Protein AF-A0A9D4Q774-F1 (afdb_monomer)

Structure (mmCIF, N/CA/C/O backbone):
data_AF-A0A9D4Q774-F1
#
_entry.id   AF-A0A9D4Q774-F1
#
loop_
_atom_site.group_PDB
_atom_site.id
_atom_site.type_symbol
_atom_site.label_atom_id
_atom_site.label_alt_id
_atom_site.label_comp_id
_atom_site.label_asym_id
_atom_site.label_entity_id
_atom_site.label_seq_id
_atom_site.pdbx_PDB_ins_code
_atom_site.Cartn_x
_atom_site.Cartn_y
_atom_site.Cartn_z
_atom_site.occupancy
_atom_site.B_iso_or_equiv
_atom_site.auth_seq_id
_atom_site.auth_comp_id
_atom_site.auth_asym_id
_atom_site.auth_atom_id
_atom_site.pdbx_PDB_model_num
ATOM 1 N N . MET A 1 1 ? 39.686 21.747 57.224 1.00 44.72 1 MET A N 1
ATOM 2 C CA . MET A 1 1 ? 40.327 20.418 57.177 1.00 44.72 1 MET A CA 1
ATOM 3 C C . MET A 1 1 ? 40.356 19.887 58.595 1.00 44.72 1 MET A C 1
ATOM 5 O O . MET A 1 1 ? 41.154 20.363 59.389 1.00 44.72 1 MET A O 1
ATOM 9 N N . THR A 1 2 ? 39.438 18.983 58.924 1.00 39.28 2 THR A N 1
ATOM 10 C CA . THR A 1 2 ? 39.356 18.333 60.237 1.00 39.28 2 THR A CA 1
ATOM 11 C C . THR A 1 2 ? 38.723 16.954 60.055 1.00 39.28 2 THR A C 1
ATOM 13 O O . THR A 1 2 ? 37.754 16.795 59.319 1.00 39.28 2 THR A O 1
ATOM 16 N N . SER A 1 3 ? 39.387 15.983 60.673 1.00 39.88 3 SER A N 1
ATOM 17 C CA . SER A 1 3 ? 39.224 14.526 60.651 1.00 39.88 3 SER A CA 1
ATOM 18 C C . SER A 1 3 ? 37.871 14.021 61.171 1.00 39.88 3 SER A C 1
ATOM 20 O O . SER A 1 3 ? 37.307 14.661 62.057 1.00 39.88 3 SER A O 1
ATOM 22 N N . THR A 1 4 ? 37.402 12.855 60.692 1.00 40.62 4 THR A N 1
ATOM 23 C CA . THR A 1 4 ? 37.104 11.647 61.514 1.00 40.62 4 THR A CA 1
ATOM 24 C C . THR A 1 4 ? 36.569 10.495 60.635 1.00 40.62 4 THR A C 1
ATOM 26 O O . THR A 1 4 ? 35.568 10.646 59.943 1.00 40.62 4 THR A O 1
ATOM 29 N N . VAL A 1 5 ? 37.241 9.339 60.707 1.00 48.75 5 VAL A N 1
ATOM 30 C CA . VAL A 1 5 ? 36.801 7.975 60.318 1.00 48.75 5 VAL A CA 1
ATOM 31 C C . VAL A 1 5 ? 36.626 7.193 61.636 1.00 48.75 5 VAL A C 1
ATOM 33 O O . VAL A 1 5 ? 37.368 7.502 62.573 1.00 48.75 5 VAL A O 1
ATOM 36 N N . PRO A 1 6 ? 35.646 6.273 61.788 1.00 49.09 6 PRO A N 1
ATOM 37 C CA . PRO A 1 6 ? 35.912 4.817 61.681 1.00 49.09 6 PRO A CA 1
ATOM 38 C C . PRO A 1 6 ? 34.802 4.053 60.912 1.00 49.09 6 PRO A C 1
ATOM 40 O O . PRO A 1 6 ? 33.647 4.459 60.915 1.00 49.09 6 PRO A O 1
ATOM 43 N N . ALA A 1 7 ? 35.143 3.091 60.048 1.00 39.00 7 ALA A N 1
ATOM 44 C CA . ALA A 1 7 ? 35.340 1.651 60.303 1.00 39.00 7 ALA A CA 1
ATOM 45 C C . ALA A 1 7 ? 34.033 0.853 60.496 1.00 39.00 7 ALA A C 1
ATOM 47 O O . ALA A 1 7 ? 33.321 1.056 61.474 1.00 39.00 7 ALA A O 1
ATOM 48 N N . ASN A 1 8 ? 33.772 -0.113 59.606 1.00 37.97 8 ASN A N 1
ATOM 49 C CA . ASN A 1 8 ? 33.180 -1.378 60.029 1.00 37.97 8 ASN A CA 1
ATOM 50 C C . ASN A 1 8 ? 33.649 -2.541 59.144 1.00 37.97 8 ASN A C 1
ATOM 52 O O . ASN A 1 8 ? 33.770 -2.413 57.926 1.00 37.97 8 ASN A O 1
ATOM 56 N N . ASP A 1 9 ? 33.937 -3.633 59.837 1.00 33.91 9 ASP A N 1
ATOM 57 C CA . ASP A 1 9 ? 34.651 -4.835 59.438 1.00 33.91 9 ASP A CA 1
ATOM 58 C C . ASP A 1 9 ? 33.709 -5.925 58.891 1.00 33.91 9 ASP A C 1
ATOM 60 O O . ASP A 1 9 ? 32.586 -6.094 59.360 1.00 33.91 9 ASP A O 1
ATOM 64 N N . SER A 1 10 ? 34.226 -6.666 57.910 1.00 38.94 10 SER A N 1
ATOM 65 C CA . SER A 1 10 ? 34.299 -8.134 57.825 1.00 38.94 10 SER A CA 1
ATOM 66 C C . SER A 1 10 ? 33.146 -9.021 58.336 1.00 38.94 10 SER A C 1
ATOM 68 O O . SER A 1 10 ? 32.932 -9.146 59.537 1.00 38.94 10 SER A O 1
ATOM 70 N N . ALA A 1 11 ? 32.566 -9.825 57.430 1.00 37.44 11 ALA A N 1
ATOM 71 C CA . ALA A 1 11 ? 32.187 -11.219 57.713 1.00 37.44 11 ALA A CA 1
ATOM 72 C C . ALA A 1 11 ? 32.057 -12.046 56.415 1.00 37.44 11 ALA A C 1
ATOM 74 O O . ALA A 1 11 ? 31.128 -11.881 55.627 1.00 37.44 11 ALA A O 1
ATOM 75 N N . SER A 1 12 ? 33.023 -12.940 56.220 1.00 38.88 12 SER A N 1
ATOM 76 C CA . SER A 1 12 ? 33.050 -14.079 55.299 1.00 38.88 12 SER A CA 1
ATOM 77 C C . SER A 1 12 ? 32.260 -15.266 55.857 1.00 38.88 12 SER A C 1
ATOM 79 O O . SER A 1 12 ? 32.311 -15.481 57.066 1.00 38.88 12 SER A O 1
ATOM 81 N N . MET A 1 13 ? 31.662 -16.104 55.002 1.00 37.69 13 MET A N 1
ATOM 82 C CA . MET A 1 13 ? 31.524 -17.542 55.278 1.00 37.69 13 MET A CA 1
ATOM 83 C C . MET A 1 13 ? 31.203 -18.339 54.004 1.00 37.69 13 MET A C 1
ATOM 85 O O . MET A 1 13 ? 30.197 -18.107 53.337 1.00 37.69 13 MET A O 1
ATOM 89 N N . ASP A 1 14 ? 32.122 -19.255 53.706 1.00 36.84 14 ASP A N 1
ATOM 90 C CA . ASP A 1 14 ? 32.071 -20.354 52.747 1.00 36.84 14 ASP A CA 1
ATOM 91 C C . ASP A 1 14 ? 30.900 -21.319 52.968 1.00 36.84 14 ASP A C 1
ATOM 93 O O . ASP A 1 14 ? 30.511 -21.579 54.106 1.00 36.84 14 ASP A O 1
ATOM 97 N N . ALA A 1 15 ? 30.461 -21.964 51.884 1.00 36.88 15 ALA A N 1
ATOM 98 C CA . ALA A 1 15 ? 30.204 -23.406 51.866 1.00 36.88 15 ALA A CA 1
ATOM 99 C C . ALA A 1 15 ? 30.104 -23.892 50.412 1.00 36.88 15 ALA A C 1
ATOM 101 O O . ALA A 1 15 ? 29.100 -23.690 49.729 1.00 36.88 15 ALA A O 1
ATOM 102 N N . SER A 1 16 ? 31.177 -24.532 49.952 1.00 39.41 16 SER A N 1
ATOM 103 C CA . SER A 1 16 ? 31.139 -25.492 48.850 1.00 39.41 16 SER A CA 1
ATOM 104 C C . SER A 1 16 ? 30.641 -26.815 49.426 1.00 39.41 16 SER A C 1
ATOM 106 O O . SER A 1 16 ? 31.174 -27.238 50.449 1.00 39.41 16 SER A O 1
ATOM 108 N N . ASP A 1 17 ? 29.673 -27.474 48.792 1.00 35.69 17 ASP A N 1
ATOM 109 C CA . ASP A 1 17 ? 29.434 -28.893 49.051 1.00 35.69 17 ASP A CA 1
ATOM 110 C C . ASP A 1 17 ? 29.116 -29.619 47.743 1.00 35.69 17 ASP A C 1
ATOM 112 O O . ASP A 1 17 ? 28.188 -29.288 47.000 1.00 35.69 17 ASP A O 1
ATOM 116 N N . SER A 1 18 ? 29.989 -30.566 47.448 1.00 37.91 18 SER A N 1
ATOM 117 C CA . SER A 1 18 ? 30.031 -31.434 46.287 1.00 37.91 18 SER A CA 1
ATOM 118 C C . SER A 1 18 ? 29.766 -32.829 46.814 1.00 37.91 18 SER A C 1
ATOM 120 O O . SER A 1 18 ? 30.581 -33.315 47.594 1.00 37.91 18 SER A O 1
ATOM 122 N N . ASN A 1 19 ? 28.678 -33.474 46.390 1.00 38.53 19 ASN A N 1
ATOM 123 C CA . ASN A 1 19 ? 28.453 -34.869 46.744 1.00 38.53 19 ASN A CA 1
ATOM 124 C C . ASN A 1 19 ? 28.350 -35.766 45.511 1.00 38.53 19 ASN A C 1
ATOM 126 O O . ASN A 1 19 ? 27.559 -35.543 44.592 1.00 38.53 19 ASN A O 1
ATOM 130 N N . GLU A 1 20 ? 29.234 -36.753 45.551 1.00 33.75 20 GLU A N 1
ATOM 131 C CA . GLU A 1 20 ? 29.496 -37.858 44.647 1.00 33.75 20 GLU A CA 1
ATOM 132 C C . GLU A 1 20 ? 28.259 -38.704 44.309 1.00 33.75 20 GLU A C 1
ATOM 134 O O . GLU A 1 20 ? 27.452 -39.053 45.169 1.00 33.75 20 GLU A O 1
ATOM 139 N N . TYR A 1 21 ? 28.179 -39.118 43.042 1.00 36.75 21 TYR A N 1
ATOM 140 C CA . TYR A 1 21 ? 27.447 -40.313 42.625 1.00 36.75 21 TYR A CA 1
ATOM 141 C C . TYR A 1 21 ? 28.365 -41.533 42.780 1.00 36.75 21 TYR A C 1
ATOM 143 O O . TYR A 1 21 ? 29.451 -41.525 42.195 1.00 36.75 21 TYR A O 1
ATOM 151 N N . PRO A 1 22 ? 27.951 -42.609 43.466 1.00 42.28 22 PRO A N 1
ATOM 152 C CA . PRO A 1 22 ? 28.597 -43.901 43.307 1.00 42.28 22 PRO A CA 1
ATOM 153 C C . PRO A 1 22 ? 28.001 -44.671 42.115 1.00 42.28 22 PRO A C 1
ATOM 155 O O . PRO A 1 22 ? 26.810 -44.578 41.819 1.00 42.28 22 PRO A O 1
ATOM 158 N N . ALA A 1 23 ? 28.872 -45.419 41.439 1.00 36.56 23 ALA A N 1
ATOM 159 C CA . ALA A 1 23 ? 28.596 -46.273 40.285 1.00 36.56 23 ALA A CA 1
ATOM 160 C C . ALA A 1 23 ? 27.985 -47.650 40.656 1.00 36.56 23 ALA A C 1
ATOM 162 O O . ALA A 1 23 ? 28.121 -48.102 41.794 1.00 36.56 23 ALA A O 1
ATOM 163 N N . ASP A 1 24 ? 27.351 -48.281 39.653 1.00 43.84 24 ASP A N 1
ATOM 164 C CA . ASP A 1 24 ? 26.611 -49.570 39.600 1.00 43.84 24 ASP A CA 1
ATOM 165 C C . ASP A 1 24 ? 27.369 -50.835 40.093 1.00 43.84 24 ASP A C 1
ATOM 167 O O . ASP A 1 24 ? 28.592 -50.784 40.266 1.00 43.84 24 ASP A O 1
ATOM 171 N N . PRO A 1 25 ? 26.693 -52.003 40.292 1.00 47.00 25 PRO A N 1
ATOM 172 C CA . PRO A 1 25 ? 26.514 -52.966 39.177 1.00 47.00 25 PRO A CA 1
ATOM 173 C C . PRO A 1 25 ? 25.227 -53.846 39.178 1.00 47.00 25 PRO A C 1
ATOM 175 O O . PRO A 1 25 ? 24.561 -54.040 40.193 1.00 47.00 25 PRO A O 1
ATOM 178 N N . ASP A 1 26 ? 24.946 -54.409 37.994 1.00 41.06 26 ASP A N 1
ATOM 179 C CA . ASP A 1 26 ? 23.986 -55.465 37.606 1.00 41.06 26 ASP A CA 1
ATOM 180 C C . ASP A 1 26 ? 23.795 -56.670 38.561 1.00 41.06 26 ASP A C 1
ATOM 182 O O . ASP A 1 26 ? 24.769 -57.200 39.090 1.00 41.06 26 ASP A O 1
ATOM 186 N N . ASP A 1 27 ? 22.564 -57.211 38.614 1.00 36.88 27 ASP A N 1
ATOM 187 C CA . ASP A 1 27 ? 22.237 -58.660 38.563 1.00 36.88 27 ASP A CA 1
ATOM 188 C C . ASP A 1 27 ? 20.709 -58.846 38.383 1.00 36.88 27 ASP A C 1
ATOM 190 O O . ASP A 1 27 ? 19.904 -58.204 39.062 1.00 36.88 27 ASP A O 1
ATOM 194 N N . GLY A 1 28 ? 20.292 -59.702 37.442 1.00 31.22 28 GLY A N 1
ATOM 195 C CA . GLY A 1 28 ? 18.888 -60.012 37.172 1.00 31.22 28 GLY A CA 1
ATOM 196 C C . GLY A 1 28 ? 18.419 -61.375 37.696 1.00 31.22 28 GLY A C 1
ATOM 197 O O . GLY A 1 28 ? 19.129 -62.363 37.604 1.00 31.22 28 GLY A O 1
ATOM 198 N N . SER A 1 29 ? 17.148 -61.481 38.106 1.00 35.56 29 SER A N 1
ATOM 199 C CA . SER A 1 29 ? 16.432 -62.766 38.271 1.00 35.56 29 SER A CA 1
ATOM 200 C C . SER A 1 29 ? 14.912 -62.527 38.328 1.00 35.56 29 SER A C 1
ATOM 202 O O . SER A 1 29 ? 14.421 -61.835 39.213 1.00 35.56 29 SER A O 1
ATOM 204 N N . TRP A 1 30 ? 14.166 -62.770 37.243 1.00 30.55 30 TRP A N 1
ATOM 205 C CA . TRP A 1 30 ? 13.407 -63.996 36.923 1.00 30.55 30 TRP A CA 1
ATOM 206 C C . TRP A 1 30 ? 12.307 -64.380 37.944 1.00 30.55 30 TRP A C 1
ATOM 208 O O . TRP A 1 30 ? 12.569 -64.968 38.980 1.00 30.55 30 TRP A O 1
ATOM 218 N N . PHE A 1 31 ? 11.054 -64.095 37.552 1.00 30.94 31 PHE A N 1
ATOM 219 C CA . PHE A 1 31 ? 9.780 -64.743 37.919 1.00 30.94 31 PHE A CA 1
ATOM 220 C C . PHE A 1 31 ? 9.482 -65.097 39.392 1.00 30.94 31 PHE A C 1
ATOM 222 O O . PHE A 1 31 ? 10.086 -65.983 39.972 1.00 30.94 31 PHE A O 1
ATOM 229 N N . THR A 1 32 ? 8.325 -64.644 39.892 1.00 34.97 32 THR A N 1
ATOM 230 C CA . THR A 1 32 ? 7.297 -65.571 40.415 1.00 34.97 32 THR A CA 1
ATOM 231 C C . THR A 1 32 ? 5.909 -64.927 40.445 1.00 34.97 32 THR A C 1
ATOM 233 O O . THR A 1 32 ? 5.717 -63.755 40.750 1.00 34.97 32 THR A O 1
ATOM 236 N N . ALA A 1 33 ? 4.922 -65.732 40.060 1.00 38.16 33 ALA A N 1
ATOM 237 C CA . ALA A 1 33 ? 3.515 -65.391 39.947 1.00 38.16 33 ALA A CA 1
ATOM 238 C C . ALA A 1 33 ? 2.811 -65.290 41.310 1.00 38.16 33 ALA A C 1
ATOM 240 O O . ALA A 1 33 ? 3.076 -66.096 42.196 1.00 38.16 33 ALA A O 1
ATOM 241 N N . THR A 1 34 ? 1.771 -64.453 41.422 1.00 36.88 34 THR A N 1
ATOM 242 C CA . THR A 1 34 ? 0.449 -64.933 41.878 1.00 36.88 34 THR A CA 1
ATOM 243 C C . THR A 1 34 ? -0.675 -63.931 41.610 1.00 36.88 34 THR A C 1
ATOM 245 O O . THR A 1 34 ? -0.676 -62.786 42.049 1.00 36.88 34 THR A O 1
ATOM 248 N N . ARG A 1 35 ? -1.701 -64.417 40.909 1.00 42.19 35 ARG A N 1
ATOM 249 C CA . ARG A 1 35 ? -3.019 -63.794 40.762 1.00 42.19 35 ARG A CA 1
ATOM 250 C C . ARG A 1 35 ? -3.786 -63.966 42.080 1.00 42.19 35 ARG A C 1
ATOM 252 O O . ARG A 1 35 ? -4.089 -65.099 42.451 1.00 42.19 35 ARG A O 1
ATOM 259 N N . ARG A 1 36 ? -4.216 -62.880 42.729 1.00 36.00 36 ARG A N 1
ATOM 260 C CA . ARG A 1 36 ? -5.369 -62.907 43.651 1.00 36.00 36 ARG A CA 1
ATOM 261 C C . ARG A 1 36 ? -6.114 -61.568 43.633 1.00 36.00 36 ARG A C 1
ATOM 263 O O . ARG A 1 36 ? -5.540 -60.508 43.821 1.00 36.00 36 ARG A O 1
ATOM 270 N N . ARG A 1 37 ? -7.407 -61.661 43.313 1.00 38.47 37 ARG A N 1
ATOM 271 C CA . ARG A 1 37 ? -8.376 -60.578 43.067 1.00 38.47 37 ARG A CA 1
ATOM 272 C C . ARG A 1 37 ? -8.816 -59.872 44.355 1.00 38.47 37 ARG A C 1
ATOM 274 O O . ARG A 1 37 ? -9.026 -60.573 45.342 1.00 38.47 37 ARG A O 1
ATOM 281 N N . LYS A 1 38 ? -9.126 -58.565 44.268 1.00 36.09 38 LYS A N 1
ATOM 282 C CA . LYS A 1 38 ? -10.289 -57.835 44.857 1.00 36.09 38 LYS A CA 1
ATOM 283 C C . LYS A 1 38 ? -10.132 -56.308 44.612 1.00 36.09 38 LYS A C 1
ATOM 285 O O . LYS A 1 38 ? -9.053 -55.899 44.209 1.00 36.09 38 LYS A O 1
ATOM 290 N N . PRO A 1 39 ? -11.154 -55.463 44.840 1.00 35.56 39 PRO A N 1
ATOM 291 C CA . PRO A 1 39 ? -12.347 -55.238 44.032 1.00 35.56 39 PRO A CA 1
ATOM 292 C C . PRO A 1 39 ? -12.386 -53.800 43.455 1.00 35.56 39 PRO A C 1
ATOM 294 O O . PRO A 1 39 ? -11.526 -52.969 43.707 1.00 35.56 39 PRO A O 1
ATOM 297 N N . LYS A 1 40 ? -13.411 -53.538 42.646 1.00 40.31 40 LYS A N 1
ATOM 298 C CA . LYS A 1 40 ? -13.681 -52.312 41.888 1.00 40.31 40 LYS A CA 1
ATOM 299 C C . LYS A 1 40 ? -13.932 -51.109 42.820 1.00 40.31 40 LYS A C 1
ATOM 301 O O . LYS A 1 40 ? -14.945 -51.095 43.514 1.00 40.31 40 LYS A O 1
ATOM 306 N N . THR A 1 41 ? -13.074 -50.093 42.767 1.00 32.81 41 THR A N 1
ATOM 307 C CA . THR A 1 41 ? -13.376 -48.724 43.214 1.00 32.81 41 THR A CA 1
ATOM 308 C C . THR A 1 41 ? -13.229 -47.782 42.028 1.00 32.81 41 THR A C 1
ATOM 310 O O . THR A 1 41 ? -12.247 -47.798 41.291 1.00 32.81 41 THR A O 1
ATOM 313 N N . THR A 1 42 ? -14.296 -47.036 41.804 1.00 46.41 42 THR A N 1
ATOM 314 C CA . THR A 1 42 ? -14.555 -46.106 40.715 1.00 46.41 42 THR A CA 1
ATOM 315 C C . THR A 1 42 ? -13.612 -44.908 40.803 1.00 46.41 42 THR A C 1
ATOM 317 O O . THR A 1 42 ? -13.751 -44.096 41.711 1.00 46.41 42 THR A O 1
ATOM 320 N N . THR A 1 43 ? -12.710 -44.759 39.834 1.00 36.62 43 THR A N 1
ATOM 321 C CA . THR A 1 43 ? -12.054 -43.478 39.549 1.00 36.62 43 THR A CA 1
ATOM 322 C C . THR A 1 43 ? -12.040 -43.302 38.040 1.00 36.62 43 THR A C 1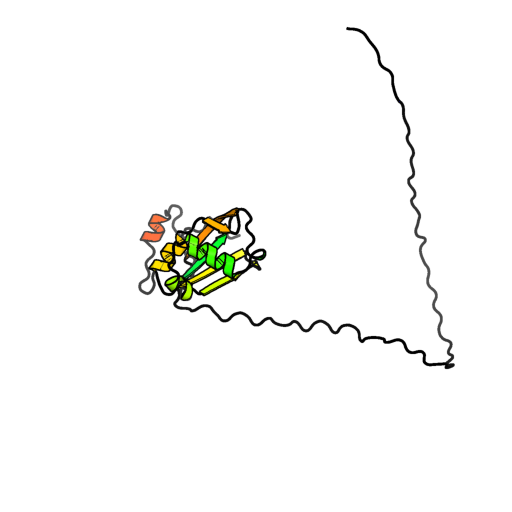
ATOM 324 O O . THR A 1 43 ? -11.505 -44.135 37.313 1.00 36.62 43 THR A O 1
ATOM 327 N N . ASN A 1 44 ? -12.698 -42.240 37.583 1.00 45.00 44 ASN A N 1
ATOM 328 C CA . ASN A 1 44 ? -12.765 -41.816 36.192 1.00 45.00 44 ASN A CA 1
ATOM 329 C C . ASN A 1 44 ? -11.349 -41.624 35.628 1.00 45.00 44 ASN A C 1
ATOM 331 O O . ASN A 1 44 ? -10.738 -40.579 35.832 1.00 45.00 44 ASN A O 1
ATOM 335 N N . SER A 1 45 ? -10.827 -42.608 34.899 1.00 40.81 45 SER A N 1
ATOM 336 C CA . SER A 1 45 ? -9.702 -42.388 33.996 1.00 40.81 45 SER A CA 1
ATOM 337 C C . SER A 1 45 ? -10.276 -41.852 32.690 1.00 40.81 45 SER A C 1
ATOM 339 O O . SER A 1 45 ? -10.737 -42.620 31.842 1.00 40.81 45 SER A O 1
ATOM 341 N N . ALA A 1 46 ? -10.314 -40.525 32.573 1.00 54.25 46 ALA A N 1
ATOM 342 C CA . ALA A 1 46 ? -10.536 -39.862 31.298 1.00 54.25 46 ALA A CA 1
ATOM 343 C C . ALA A 1 46 ? -9.533 -40.421 30.267 1.00 54.25 46 ALA A C 1
ATOM 345 O O . ALA A 1 46 ? -8.373 -40.652 30.628 1.00 54.25 46 ALA A O 1
ATOM 346 N N . PRO A 1 47 ? -9.948 -40.678 29.015 1.00 50.62 47 PRO A N 1
ATOM 347 C CA . PRO A 1 47 ? -9.004 -41.053 27.976 1.00 50.62 47 PRO A CA 1
ATOM 348 C C . PRO A 1 47 ? -7.974 -39.930 27.817 1.00 50.62 47 PRO A C 1
ATOM 350 O O . PRO A 1 47 ? -8.316 -38.748 27.904 1.00 50.62 47 PRO A O 1
ATOM 353 N N . ALA A 1 48 ? -6.711 -40.316 27.624 1.00 54.88 48 ALA A N 1
ATOM 354 C CA . ALA A 1 48 ? -5.628 -39.401 27.283 1.00 54.88 48 ALA A CA 1
ATOM 355 C C . ALA A 1 48 ? -6.092 -38.445 26.167 1.00 54.88 48 ALA A C 1
ATOM 357 O O . ALA A 1 48 ? -6.791 -38.906 25.260 1.00 54.88 48 ALA A O 1
ATOM 358 N N . PRO A 1 49 ? -5.751 -37.143 26.217 1.00 57.41 49 PRO A N 1
ATOM 359 C CA . PRO A 1 49 ? -6.145 -36.228 25.159 1.00 57.41 49 PRO A CA 1
ATOM 360 C C . PRO A 1 49 ? -5.578 -36.755 23.839 1.00 57.41 49 PRO A C 1
ATOM 362 O O . PRO A 1 49 ? -4.361 -36.842 23.666 1.00 57.41 49 PRO A O 1
ATOM 365 N N . GLU A 1 50 ? -6.473 -37.158 22.935 1.00 54.91 50 GLU A N 1
ATOM 366 C CA . GLU A 1 50 ? -6.122 -37.452 21.552 1.00 54.91 50 GLU A CA 1
ATOM 367 C C . GLU A 1 50 ? -5.322 -36.261 21.002 1.00 54.91 50 GLU A C 1
ATOM 369 O O . GLU A 1 50 ? -5.671 -35.112 21.305 1.00 54.91 50 GLU A O 1
ATOM 374 N N . PRO A 1 51 ? -4.250 -36.493 20.220 1.00 54.00 51 PRO A N 1
ATOM 375 C CA . PRO A 1 51 ? -3.497 -35.399 19.628 1.00 54.00 51 PRO A CA 1
ATOM 376 C C . PRO A 1 51 ? -4.479 -34.521 18.858 1.00 54.00 51 PRO A C 1
ATOM 378 O O . PRO A 1 51 ? -5.216 -35.014 18.000 1.00 54.00 51 PRO A O 1
ATOM 381 N N . ALA A 1 52 ? -4.531 -33.238 19.229 1.00 56.19 52 ALA A N 1
ATOM 382 C CA . ALA A 1 52 ? -5.438 -32.270 18.643 1.00 56.19 52 ALA A CA 1
ATOM 383 C C . ALA A 1 52 ? -5.376 -32.408 17.120 1.00 56.19 52 ALA A C 1
ATOM 385 O O . ALA A 1 52 ? -4.324 -32.200 16.513 1.00 56.19 52 ALA A O 1
ATOM 386 N N . LYS A 1 53 ? -6.494 -32.816 16.507 1.00 56.34 53 LYS A N 1
ATOM 387 C CA . LYS A 1 53 ? -6.644 -32.797 15.053 1.00 56.34 53 LYS A CA 1
ATOM 388 C C . LYS A 1 53 ? -6.251 -31.393 14.622 1.00 56.34 53 LYS A C 1
ATOM 390 O O . LYS A 1 53 ? -6.927 -30.449 15.025 1.00 56.34 53 LYS A O 1
ATOM 395 N N . ASN A 1 54 ? -5.153 -31.270 13.872 1.00 52.91 54 ASN A N 1
ATOM 396 C CA . ASN A 1 54 ? -4.738 -30.026 13.240 1.00 52.91 54 ASN A CA 1
ATOM 397 C C . ASN A 1 54 ? -5.943 -29.506 12.459 1.00 52.91 54 ASN A C 1
ATOM 399 O O . ASN A 1 54 ? -6.232 -29.978 11.358 1.00 52.91 54 ASN A O 1
ATOM 403 N N . GLN A 1 55 ? -6.698 -28.595 13.068 1.00 54.12 55 GLN A N 1
ATOM 404 C CA . GLN 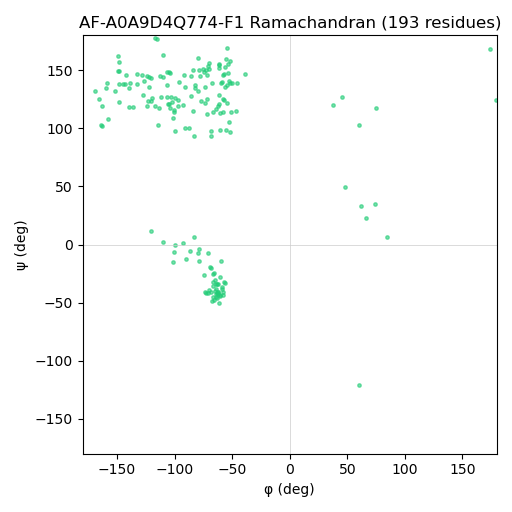A 1 55 ? -7.763 -27.891 12.391 1.00 54.12 55 GLN A CA 1
ATOM 405 C C . GLN A 1 55 ? -7.041 -27.000 11.397 1.00 54.12 55 GLN A C 1
ATOM 407 O O . GLN A 1 55 ? -6.494 -25.961 11.758 1.00 54.12 55 GLN A O 1
ATOM 412 N N . VAL A 1 56 ? -6.957 -27.473 10.155 1.00 53.66 56 VAL A N 1
ATOM 413 C CA . VAL A 1 56 ? -6.540 -26.657 9.026 1.00 53.66 56 VAL A CA 1
ATOM 414 C C . VAL A 1 56 ? -7.566 -25.541 8.962 1.00 53.66 56 VAL A C 1
ATOM 416 O O . VAL A 1 56 ? -8.687 -25.743 8.495 1.00 53.66 56 VAL A O 1
ATOM 419 N N . THR A 1 57 ? -7.221 -24.385 9.520 1.00 60.53 57 THR A N 1
ATOM 420 C CA . THR A 1 57 ? -8.032 -23.192 9.354 1.00 60.53 57 THR A CA 1
ATOM 421 C C . THR A 1 57 ? -8.144 -22.960 7.847 1.00 60.53 57 THR A C 1
ATOM 423 O O . THR A 1 57 ? -7.124 -22.952 7.146 1.00 60.53 57 THR A O 1
ATOM 426 N N . PRO A 1 58 ? -9.369 -22.880 7.298 1.00 63.59 58 PRO A N 1
ATOM 427 C CA . PRO A 1 58 ? -9.541 -22.684 5.871 1.00 63.59 58 PRO A CA 1
ATOM 428 C C . PRO A 1 58 ? -8.830 -21.391 5.487 1.00 63.59 58 PRO A C 1
ATOM 430 O O . PRO A 1 58 ? -9.056 -20.338 6.090 1.00 63.59 58 PRO A O 1
ATOM 433 N N . ARG A 1 59 ? -7.922 -21.486 4.509 1.00 67.12 59 ARG A N 1
ATOM 434 C CA . ARG A 1 59 ? -7.233 -20.305 3.992 1.00 67.12 59 ARG A CA 1
ATOM 435 C C . ARG A 1 59 ? -8.302 -19.323 3.512 1.00 67.12 59 ARG A C 1
ATOM 437 O O . ARG A 1 59 ? -9.244 -19.762 2.845 1.00 67.12 59 ARG A O 1
ATOM 444 N N . PRO A 1 60 ? -8.180 -18.024 3.830 1.00 70.12 60 PRO A N 1
ATOM 445 C CA . PRO A 1 60 ? -9.089 -17.038 3.271 1.00 70.12 60 PRO A CA 1
ATOM 446 C C . PRO A 1 60 ? -9.080 -17.162 1.738 1.00 70.12 60 PRO A C 1
ATOM 448 O O . PRO A 1 60 ? -8.035 -17.515 1.175 1.00 70.12 60 PRO A O 1
ATOM 451 N N . PRO A 1 61 ? -10.215 -16.888 1.061 1.00 76.62 61 PRO A N 1
ATOM 452 C CA . PRO A 1 61 ? -10.302 -16.961 -0.402 1.00 76.62 61 PRO A CA 1
ATOM 453 C C . PRO A 1 61 ? -9.175 -16.136 -1.039 1.00 76.62 61 PRO A C 1
ATOM 455 O O . PRO A 1 61 ? -8.641 -15.262 -0.372 1.00 76.62 61 PRO A O 1
ATOM 458 N N . PRO A 1 62 ? -8.745 -16.343 -2.285 1.00 81.69 62 PRO A N 1
ATOM 459 C CA . PRO A 1 62 ? -7.769 -15.441 -2.907 1.00 81.69 62 PRO A CA 1
ATOM 460 C C . PRO A 1 62 ? -8.319 -14.003 -3.009 1.00 81.69 62 PRO A C 1
ATOM 462 O O . PRO A 1 62 ? -9.530 -13.789 -2.946 1.00 81.69 62 PRO A O 1
ATOM 465 N N . LEU A 1 63 ? -7.432 -13.003 -3.066 1.00 85.88 63 LEU A N 1
ATOM 466 C CA . LEU A 1 63 ? -7.838 -11.642 -3.450 1.00 85.88 63 LEU A CA 1
ATOM 467 C C . LEU A 1 63 ? -8.186 -11.626 -4.949 1.00 85.88 63 LEU A C 1
ATOM 469 O O . LEU A 1 63 ? -7.693 -12.499 -5.668 1.00 85.88 63 LEU A O 1
ATOM 473 N N . PRO A 1 64 ? -9.008 -10.672 -5.422 1.00 85.50 64 PRO A N 1
ATOM 474 C CA . PRO A 1 64 ? -9.249 -10.506 -6.851 1.00 85.50 64 PRO A CA 1
ATOM 475 C C . PRO A 1 64 ? -7.928 -10.337 -7.612 1.00 85.50 64 PRO A C 1
ATOM 477 O O . PRO A 1 64 ? -7.015 -9.651 -7.147 1.00 85.50 64 PRO A O 1
ATOM 480 N N . VAL A 1 65 ? -7.825 -11.014 -8.755 1.00 84.12 65 VAL A N 1
ATOM 481 C CA . VAL A 1 65 ? -6.589 -11.074 -9.552 1.00 84.12 65 VAL A CA 1
ATOM 482 C C . VAL A 1 65 ? -6.335 -9.742 -10.257 1.00 84.12 65 VAL A C 1
ATOM 484 O O . VAL A 1 65 ? -5.210 -9.251 -10.243 1.00 84.12 65 VAL A O 1
ATOM 487 N N . ASP A 1 66 ? -7.400 -9.144 -10.795 1.00 86.38 66 ASP A N 1
ATOM 488 C CA . ASP A 1 66 ? -7.354 -7.906 -11.583 1.00 86.38 66 ASP A CA 1
ATOM 489 C C . ASP A 1 66 ? -7.253 -6.633 -10.723 1.00 86.38 66 ASP A C 1
ATOM 491 O O . ASP A 1 66 ? -7.057 -5.540 -11.247 1.00 86.38 66 ASP A O 1
ATOM 495 N N . ASP A 1 67 ? -7.375 -6.759 -9.398 1.00 90.00 67 ASP A N 1
ATOM 496 C CA . ASP A 1 67 ? -7.269 -5.622 -8.488 1.00 90.00 67 ASP A CA 1
ATOM 497 C C . ASP A 1 67 ? -5.810 -5.213 -8.252 1.00 90.00 67 ASP A C 1
ATOM 499 O O . ASP A 1 67 ? -4.905 -6.037 -8.054 1.00 90.00 67 ASP A O 1
ATOM 503 N N . LEU A 1 68 ? -5.614 -3.904 -8.102 1.00 90.25 68 LEU A N 1
ATOM 504 C CA . LEU A 1 68 ? -4.382 -3.327 -7.590 1.00 90.25 68 LEU A CA 1
ATOM 505 C C . LEU A 1 68 ? -4.275 -3.603 -6.092 1.00 90.25 68 LEU A C 1
ATOM 507 O O . LEU A 1 68 ? -5.150 -3.246 -5.296 1.00 90.25 68 LEU A O 1
ATOM 511 N N . LYS A 1 69 ? -3.159 -4.217 -5.702 1.00 94.25 69 LYS A N 1
ATOM 512 C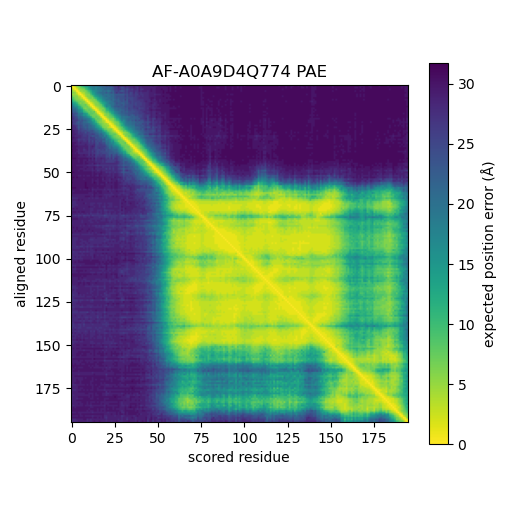 CA . LYS A 1 69 ? -2.877 -4.581 -4.313 1.00 94.25 69 LYS A CA 1
ATOM 513 C C . LYS A 1 69 ? -1.913 -3.568 -3.714 1.00 94.25 69 LYS A C 1
ATOM 515 O O . LYS A 1 69 ? -0.732 -3.559 -4.046 1.00 94.25 69 LYS A O 1
ATOM 520 N N . VAL A 1 70 ? -2.391 -2.732 -2.801 1.00 95.06 70 VAL A N 1
ATOM 521 C CA . VAL A 1 70 ? -1.546 -1.800 -2.045 1.00 95.06 70 VAL A CA 1
ATOM 522 C C . VAL A 1 70 ? -1.122 -2.454 -0.739 1.00 95.06 70 VAL A C 1
ATOM 524 O O . VAL A 1 70 ? -1.961 -2.824 0.083 1.00 95.06 70 VAL A O 1
ATOM 527 N N . VAL A 1 71 ? 0.184 -2.603 -0.544 1.00 95.19 71 VAL A N 1
ATOM 528 C CA . VAL A 1 71 ? 0.779 -3.206 0.648 1.00 95.19 71 VAL A CA 1
ATOM 529 C C . VAL A 1 71 ? 1.249 -2.111 1.591 1.00 95.19 71 VAL A C 1
ATOM 531 O O . VAL A 1 71 ? 2.051 -1.258 1.224 1.00 95.19 71 VAL A O 1
ATOM 534 N N . PHE A 1 72 ? 0.796 -2.191 2.833 1.00 95.62 72 PHE A N 1
ATOM 535 C CA . PHE A 1 72 ? 1.184 -1.341 3.945 1.00 95.62 72 PHE A CA 1
ATOM 536 C C . PHE A 1 72 ? 2.101 -2.125 4.871 1.00 95.62 72 PHE A C 1
ATOM 538 O O . PHE A 1 72 ? 1.719 -3.166 5.417 1.00 95.62 72 PHE A O 1
ATOM 545 N N . ARG A 1 73 ? 3.312 -1.607 5.066 1.00 94.75 73 ARG A N 1
ATOM 546 C CA . ARG A 1 73 ? 4.272 -2.118 6.038 1.00 94.75 73 ARG A CA 1
ATOM 547 C C . ARG A 1 73 ? 4.506 -1.064 7.124 1.00 94.75 73 ARG A C 1
ATOM 549 O O . ARG A 1 73 ? 5.259 -0.114 6.881 1.00 94.75 73 ARG A O 1
ATOM 556 N N . PRO A 1 74 ? 3.897 -1.241 8.307 1.00 92.19 74 PRO A N 1
ATOM 557 C CA . PRO A 1 74 ? 4.145 -0.385 9.454 1.00 92.19 74 PRO A CA 1
ATOM 558 C C . PRO A 1 74 ? 5.620 -0.340 9.850 1.00 92.19 74 PRO A C 1
ATOM 560 O O . PRO A 1 74 ? 6.341 -1.333 9.729 1.00 92.19 74 PRO A O 1
ATOM 563 N N . GLN A 1 75 ? 6.043 0.814 10.350 1.00 90.44 75 GLN A N 1
ATOM 564 C CA . GLN A 1 75 ? 7.369 1.089 10.893 1.00 90.44 75 GLN A CA 1
ATOM 565 C C . GLN A 1 75 ? 7.259 1.438 12.386 1.00 90.44 75 GLN A C 1
ATOM 567 O O . GLN A 1 75 ? 6.169 1.459 12.962 1.00 90.44 75 GLN A O 1
ATOM 572 N N . GLY A 1 76 ? 8.397 1.679 13.041 1.00 82.12 76 GLY A N 1
ATOM 573 C CA . GLY A 1 76 ? 8.412 2.181 14.422 1.00 82.12 76 GLY A CA 1
ATOM 574 C C . GLY A 1 76 ? 7.853 1.207 15.467 1.00 82.12 76 GLY A C 1
ATOM 575 O O . GLY A 1 76 ? 7.419 1.637 16.530 1.00 82.12 76 GLY A O 1
ATOM 576 N N . GLY A 1 77 ? 7.842 -0.099 15.173 1.00 84.38 77 GLY A N 1
ATOM 577 C CA . GLY A 1 77 ? 7.443 -1.142 16.124 1.00 84.38 77 GLY A CA 1
ATOM 578 C C . GLY A 1 77 ? 5.939 -1.419 16.223 1.00 84.38 77 GLY A C 1
ATOM 579 O O . GLY A 1 77 ? 5.545 -2.221 17.069 1.00 84.38 77 GLY A O 1
ATOM 580 N N . LEU A 1 78 ? 5.100 -0.821 15.368 1.00 88.69 78 LEU A N 1
ATOM 581 C CA . LEU A 1 78 ? 3.670 -1.143 15.321 1.00 88.69 78 LEU A CA 1
ATOM 582 C C . LEU A 1 78 ? 3.456 -2.618 14.953 1.00 88.69 78 LEU A C 1
ATOM 584 O O . LEU A 1 78 ? 3.847 -3.055 13.869 1.00 88.69 78 LEU A O 1
ATOM 588 N N . ARG A 1 79 ? 2.789 -3.365 15.837 1.00 91.31 79 ARG A N 1
ATOM 589 C CA . ARG A 1 79 ? 2.349 -4.745 15.608 1.00 91.31 79 ARG A CA 1
ATOM 590 C C . ARG A 1 79 ? 0.870 -4.775 15.250 1.00 91.31 79 ARG A C 1
ATOM 592 O O . ARG A 1 79 ? 0.016 -4.448 16.066 1.00 91.31 79 ARG A O 1
ATOM 599 N N . LEU A 1 80 ? 0.557 -5.211 14.035 1.00 89.81 80 LEU A N 1
ATOM 600 C CA . LEU A 1 80 ? -0.823 -5.328 13.558 1.00 89.81 80 LEU A CA 1
ATOM 601 C C . LEU A 1 80 ? -1.610 -6.443 14.262 1.00 89.81 80 LEU A C 1
ATOM 603 O O . LEU A 1 80 ? -2.835 -6.410 14.239 1.00 89.81 80 LEU A O 1
ATOM 607 N N . SER A 1 81 ? -0.928 -7.402 14.899 1.00 90.94 81 SER A N 1
ATOM 608 C CA . SER A 1 81 ? -1.548 -8.448 15.727 1.00 90.94 81 SER A CA 1
ATOM 609 C C . SER A 1 81 ? -2.320 -7.896 16.922 1.00 90.94 81 SER A C 1
ATOM 611 O O . SER A 1 81 ? -3.272 -8.524 17.376 1.00 90.94 81 SER A O 1
ATOM 613 N N . ASP A 1 82 ? -1.912 -6.731 17.420 1.00 90.94 82 ASP A N 1
ATOM 614 C CA . ASP A 1 82 ? -2.410 -6.171 18.678 1.00 90.94 82 ASP A CA 1
ATOM 615 C C . ASP A 1 82 ? -3.690 -5.345 18.459 1.00 90.94 82 ASP A C 1
ATOM 617 O O . ASP A 1 82 ? -4.326 -4.891 19.410 1.00 90.94 82 ASP A O 1
ATOM 621 N N . TRP A 1 83 ? -4.088 -5.158 17.196 1.00 91.38 83 TRP A N 1
ATOM 622 C CA . TRP A 1 83 ? -5.209 -4.322 16.787 1.00 91.38 83 TRP A CA 1
ATOM 623 C C . TRP A 1 83 ? -6.265 -5.126 16.033 1.00 91.38 83 TRP A C 1
ATOM 625 O O . TRP A 1 83 ? -5.972 -5.992 15.210 1.00 91.38 83 TRP A O 1
ATOM 635 N N . ALA A 1 84 ? -7.535 -4.784 16.255 1.00 91.06 84 ALA A N 1
ATOM 636 C CA . ALA A 1 84 ? -8.627 -5.367 15.488 1.00 91.06 84 ALA A CA 1
ATOM 637 C C . ALA A 1 84 ? -8.567 -4.918 14.017 1.00 91.06 84 ALA A C 1
ATOM 639 O O . ALA A 1 84 ? -8.348 -3.741 13.722 1.00 91.06 84 ALA A O 1
ATOM 640 N N . GLN A 1 85 ? -8.830 -5.841 13.085 1.00 91.12 85 GLN A N 1
ATOM 641 C CA . GLN A 1 85 ? -8.611 -5.584 11.656 1.00 91.12 85 GLN A CA 1
ATOM 642 C C . GLN A 1 85 ? -9.405 -4.391 11.111 1.00 91.12 85 GLN A C 1
ATOM 644 O O . GLN A 1 85 ? -8.887 -3.594 10.332 1.00 91.12 85 GLN A O 1
ATOM 649 N N . HIS A 1 86 ? -10.647 -4.228 11.569 1.00 90.50 86 HIS A N 1
ATOM 650 C CA . HIS A 1 86 ? -11.502 -3.114 11.167 1.00 90.50 86 HIS A CA 1
ATOM 651 C C . HIS A 1 86 ? -10.956 -1.749 11.624 1.00 90.50 86 HIS A C 1
ATOM 653 O O . HIS A 1 86 ? -11.161 -0.754 10.933 1.00 90.50 86 HIS A O 1
ATOM 659 N N . LEU A 1 87 ? -10.233 -1.683 12.752 1.00 92.81 87 LEU A N 1
ATOM 660 C CA . LEU A 1 87 ? -9.610 -0.442 13.226 1.00 92.81 87 LEU A CA 1
ATOM 661 C C . LEU A 1 87 ? -8.435 -0.044 12.339 1.00 92.81 87 LEU A C 1
ATOM 663 O O . LEU A 1 87 ? -8.314 1.124 11.981 1.00 92.81 87 LEU A O 1
ATOM 667 N N . VAL A 1 88 ? -7.617 -1.017 11.936 1.00 93.06 88 VAL A N 1
ATOM 668 C CA . VAL A 1 88 ? -6.499 -0.793 11.012 1.00 93.06 88 VAL A CA 1
ATOM 669 C C . VAL A 1 88 ? -7.011 -0.375 9.634 1.00 93.06 88 VAL A C 1
ATOM 671 O O . VAL A 1 88 ? -6.560 0.636 9.102 1.00 93.06 88 VAL A O 1
ATOM 674 N N . ALA A 1 89 ? -8.003 -1.083 9.086 1.00 92.81 89 ALA A N 1
ATOM 675 C CA . ALA A 1 89 ? -8.623 -0.730 7.808 1.00 92.81 89 ALA A CA 1
ATOM 676 C C . ALA A 1 89 ? -9.221 0.687 7.835 1.00 92.81 89 ALA A C 1
ATOM 678 O O . ALA A 1 89 ? -9.011 1.478 6.911 1.00 92.81 89 ALA A O 1
ATOM 679 N N . ARG A 1 90 ? -9.909 1.049 8.928 1.00 93.38 90 ARG A N 1
ATOM 680 C CA . ARG A 1 90 ? -10.447 2.399 9.131 1.00 93.38 90 ARG A CA 1
ATOM 681 C C . ARG A 1 90 ? -9.339 3.447 9.229 1.00 93.38 90 ARG A C 1
ATOM 683 O O . ARG A 1 90 ? -9.457 4.489 8.595 1.00 93.38 90 ARG A O 1
ATOM 690 N N . ALA A 1 91 ? -8.277 3.186 9.988 1.00 94.12 91 ALA A N 1
ATOM 691 C CA . ALA A 1 91 ? -7.152 4.108 10.132 1.00 94.12 91 ALA A CA 1
ATOM 692 C C . ALA A 1 91 ? -6.461 4.383 8.791 1.00 94.12 91 ALA A C 1
ATOM 694 O O . ALA A 1 91 ? -6.208 5.541 8.467 1.00 94.12 91 ALA A O 1
ATOM 695 N N . ILE A 1 92 ? -6.229 3.340 7.987 1.00 94.81 92 ILE A N 1
ATOM 696 C CA . ILE A 1 92 ? -5.670 3.466 6.634 1.00 94.81 92 ILE A CA 1
ATOM 697 C C . ILE A 1 92 ? -6.616 4.267 5.732 1.00 94.81 92 ILE A C 1
ATOM 699 O O . ILE A 1 92 ? -6.181 5.189 5.050 1.00 94.81 92 ILE A O 1
ATOM 703 N N . SER A 1 93 ? -7.915 3.964 5.767 1.00 94.62 93 SER A N 1
ATOM 704 C CA . SER A 1 93 ? -8.920 4.655 4.948 1.00 94.62 93 SER A CA 1
ATOM 705 C C . SER A 1 93 ? -9.022 6.148 5.274 1.00 94.62 93 SER A C 1
ATOM 707 O O . SER A 1 93 ? -9.109 6.977 4.368 1.00 94.62 93 SER A O 1
ATOM 709 N N . ILE A 1 94 ? -8.969 6.497 6.565 1.00 94.56 94 ILE A N 1
ATOM 710 C CA . ILE A 1 94 ? -8.945 7.889 7.035 1.00 94.56 94 ILE A CA 1
ATOM 711 C C . ILE A 1 94 ? -7.644 8.572 6.609 1.00 94.56 94 ILE A C 1
ATOM 713 O O . ILE A 1 94 ? -7.689 9.694 6.110 1.00 94.56 94 ILE A O 1
ATOM 717 N N . ALA A 1 95 ? -6.496 7.906 6.769 1.00 94.56 95 ALA A N 1
ATOM 718 C CA . ALA A 1 95 ? -5.198 8.458 6.384 1.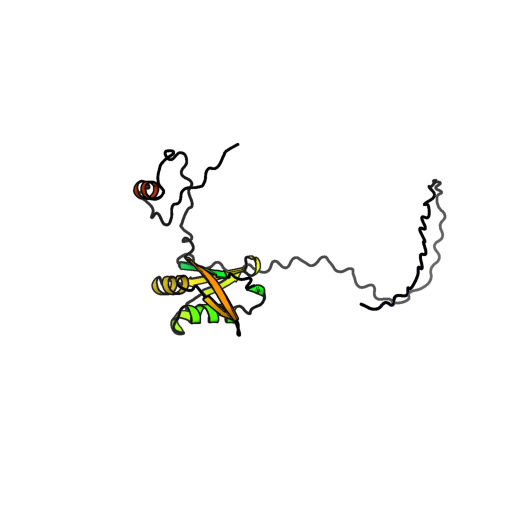00 94.56 95 ALA A CA 1
ATOM 719 C C . ALA A 1 95 ? -5.090 8.715 4.871 1.00 94.56 95 ALA A C 1
ATOM 721 O O . ALA A 1 95 ? -4.485 9.700 4.461 1.00 94.56 95 ALA A O 1
ATOM 722 N N . ALA A 1 96 ? -5.723 7.873 4.052 1.00 93.50 96 ALA A N 1
ATOM 723 C CA . ALA A 1 96 ? -5.814 8.043 2.603 1.00 93.50 96 ALA A CA 1
ATOM 724 C C . ALA A 1 96 ? -6.879 9.071 2.161 1.00 93.50 96 ALA A C 1
ATOM 726 O O . ALA A 1 96 ? -7.018 9.332 0.965 1.00 93.50 96 ALA A O 1
ATOM 727 N N . GLY A 1 97 ? -7.653 9.642 3.093 1.00 93.62 97 GLY A N 1
ATOM 728 C CA . GLY A 1 97 ? -8.701 10.620 2.786 1.00 93.62 97 GLY A CA 1
ATOM 729 C C . GLY A 1 97 ? -9.818 10.059 1.901 1.00 93.62 97 GLY A C 1
ATOM 730 O O . GLY A 1 97 ? -10.347 10.773 1.046 1.00 93.62 97 GLY A O 1
ATOM 731 N N . LEU A 1 98 ? -10.147 8.772 2.050 1.00 92.44 98 LEU A N 1
ATOM 732 C CA . LEU A 1 98 ? -11.134 8.112 1.198 1.00 92.44 98 LEU A CA 1
ATOM 733 C C . LEU A 1 98 ? -12.569 8.377 1.680 1.00 92.44 98 LEU A C 1
ATOM 735 O O . LEU A 1 98 ? -12.840 8.293 2.881 1.00 92.44 98 LEU A O 1
ATOM 739 N N . PRO A 1 99 ? -13.517 8.651 0.763 1.00 89.50 99 PRO A N 1
ATOM 740 C CA . PRO A 1 99 ? -14.926 8.760 1.118 1.00 89.50 99 PRO A CA 1
ATOM 741 C C . PRO A 1 99 ? -15.491 7.378 1.476 1.00 89.50 99 PRO A C 1
ATOM 743 O O . PRO A 1 99 ? -15.054 6.357 0.943 1.00 89.50 99 PRO A O 1
ATOM 746 N N . GLY A 1 100 ? -16.499 7.339 2.353 1.00 85.25 100 GLY A N 1
ATOM 747 C CA . GLY A 1 100 ? -17.061 6.082 2.868 1.00 85.25 100 GLY A CA 1
ATOM 748 C C . GLY A 1 100 ? -17.572 5.124 1.783 1.00 85.25 100 GLY A C 1
ATOM 749 O O . GLY A 1 100 ? -17.436 3.913 1.920 1.00 85.25 100 GLY A O 1
ATOM 750 N N . GLU A 1 101 ? -18.086 5.650 0.670 1.00 86.62 101 GLU A N 1
ATOM 751 C CA . GLU A 1 101 ? -18.531 4.840 -0.472 1.00 86.62 101 GLU A CA 1
ATOM 752 C C . GLU A 1 101 ? -17.385 4.069 -1.138 1.00 86.62 101 GLU A C 1
ATOM 754 O O . GLU A 1 101 ? -17.556 2.909 -1.515 1.00 86.62 101 GLU A O 1
ATOM 759 N N . THR A 1 102 ? -16.205 4.686 -1.248 1.00 86.25 102 THR A N 1
ATOM 760 C CA . THR A 1 102 ? -14.999 4.035 -1.775 1.00 86.25 102 THR A CA 1
ATOM 761 C C . THR A 1 102 ? -14.478 2.987 -0.797 1.00 86.25 102 THR A C 1
ATOM 763 O O . THR A 1 102 ? -14.088 1.901 -1.216 1.00 86.25 102 THR A O 1
ATOM 766 N N . VAL A 1 103 ? -14.535 3.267 0.510 1.00 88.44 103 VAL A N 1
ATOM 767 C CA . VAL A 1 103 ? -14.101 2.328 1.562 1.00 88.44 103 VAL A CA 1
ATOM 768 C C . VAL A 1 103 ? -14.881 1.015 1.513 1.00 88.44 103 VAL A C 1
ATOM 770 O O . VAL A 1 103 ? -14.294 -0.046 1.690 1.00 88.44 103 VAL A O 1
ATOM 773 N N . ASN A 1 104 ? -16.176 1.058 1.195 1.00 87.56 104 ASN A N 1
ATOM 774 C CA . ASN A 1 104 ? -17.004 -0.149 1.096 1.00 87.56 104 ASN A CA 1
ATOM 775 C C . ASN A 1 104 ? -16.641 -1.057 -0.091 1.00 87.56 104 ASN A C 1
ATOM 777 O O . ASN A 1 104 ? -17.003 -2.231 -0.090 1.00 87.56 104 ASN A O 1
ATOM 781 N N . LYS A 1 105 ? -15.952 -0.523 -1.106 1.00 87.94 105 LYS A N 1
ATOM 782 C CA . LYS A 1 105 ? -15.490 -1.284 -2.278 1.00 87.94 105 LYS A CA 1
ATOM 783 C C . LYS A 1 105 ? -14.096 -1.882 -2.080 1.00 87.94 105 LYS A C 1
ATOM 785 O O . LYS A 1 105 ? -13.680 -2.714 -2.877 1.00 87.94 105 LYS A O 1
ATOM 790 N N . LEU A 1 106 ? -13.380 -1.460 -1.038 1.00 89.75 106 LEU A N 1
ATOM 791 C CA . LEU A 1 106 ? -12.034 -1.926 -0.729 1.00 89.75 106 LEU A CA 1
ATOM 792 C C . LEU A 1 106 ? -12.074 -3.255 0.023 1.00 89.75 106 LEU A C 1
ATOM 794 O O . LEU A 1 106 ? -12.782 -3.405 1.020 1.00 89.75 106 LEU A O 1
ATOM 798 N N . LEU A 1 107 ? -11.231 -4.197 -0.398 1.00 92.19 107 LEU A N 1
ATOM 799 C CA . LEU A 1 107 ? -10.996 -5.423 0.359 1.00 92.19 107 LEU A CA 1
ATOM 800 C C . LEU A 1 107 ? -9.694 -5.298 1.141 1.00 92.19 107 LEU A C 1
ATOM 802 O O . LEU A 1 107 ? -8.608 -5.248 0.566 1.00 92.19 107 LEU A O 1
ATOM 806 N N . PHE A 1 108 ? -9.804 -5.282 2.467 1.00 92.44 108 PHE A N 1
ATOM 807 C CA . PHE A 1 108 ? -8.651 -5.262 3.359 1.00 92.44 108 PHE A CA 1
ATOM 808 C C . PHE A 1 108 ? -8.290 -6.663 3.841 1.00 92.44 108 PHE A C 1
ATOM 810 O O . PHE A 1 108 ? -9.151 -7.465 4.207 1.00 92.44 108 PHE A O 1
ATOM 817 N N . ARG A 1 109 ? -6.988 -6.938 3.905 1.00 91.06 109 ARG A N 1
ATOM 818 C CA . ARG A 1 109 ? -6.421 -8.114 4.564 1.00 91.06 109 ARG A CA 1
ATOM 819 C C . ARG A 1 109 ? -5.276 -7.729 5.455 1.00 91.06 109 ARG A C 1
ATOM 821 O O . ARG A 1 109 ? -4.414 -6.954 5.064 1.00 91.06 109 ARG A O 1
ATOM 828 N N . ILE A 1 110 ? -5.234 -8.336 6.629 1.00 91.88 110 ILE A N 1
ATOM 829 C CA . ILE A 1 110 ? -4.132 -8.155 7.561 1.00 91.88 110 ILE A CA 1
ATOM 830 C C . ILE A 1 110 ? -3.465 -9.498 7.751 1.00 91.88 110 ILE A C 1
ATOM 832 O O . ILE A 1 110 ? -4.090 -10.458 8.200 1.00 91.88 110 ILE A O 1
ATOM 836 N N . ASN A 1 111 ? -2.189 -9.548 7.397 1.00 90.75 111 ASN A N 1
ATOM 837 C CA . ASN A 1 111 ? -1.332 -10.668 7.707 1.00 90.75 111 ASN A CA 1
ATOM 838 C C . ASN A 1 111 ? -0.504 -10.294 8.940 1.00 90.75 111 ASN A C 1
ATOM 840 O O . ASN A 1 111 ? 0.500 -9.583 8.846 1.00 90.75 111 ASN A O 1
ATOM 844 N N . ALA A 1 112 ? -0.973 -10.750 10.100 1.00 87.00 112 ALA A N 1
ATOM 845 C CA . ALA A 1 112 ? -0.337 -10.475 11.382 1.00 87.00 112 ALA A CA 1
ATOM 846 C C . ALA A 1 112 ? 1.048 -11.135 11.501 1.00 87.00 112 ALA A C 1
ATOM 848 O O . ALA A 1 112 ? 1.939 -10.543 12.102 1.00 87.00 112 ALA A O 1
ATOM 849 N N . GLU A 1 113 ? 1.257 -12.304 10.884 1.00 87.19 113 GLU A N 1
ATOM 850 C CA . GLU A 1 113 ? 2.536 -13.030 10.928 1.00 87.19 113 GLU A CA 1
ATOM 851 C C . GLU A 1 113 ? 3.658 -12.242 10.247 1.00 87.19 113 GLU A C 1
ATOM 853 O O . GLU A 1 113 ? 4.765 -12.131 10.770 1.00 87.19 113 GLU A O 1
ATOM 858 N N . HIS A 1 114 ? 3.358 -11.637 9.097 1.00 89.19 114 HIS A N 1
ATOM 859 C CA . HIS A 1 114 ? 4.316 -10.820 8.351 1.00 89.19 114 HIS A CA 1
ATOM 860 C C . HIS A 1 114 ? 4.250 -9.327 8.696 1.00 89.19 114 HIS A C 1
ATOM 862 O O . HIS A 1 114 ? 4.990 -8.537 8.105 1.00 89.19 114 HIS A O 1
ATOM 868 N N . ASN A 1 115 ? 3.377 -8.945 9.634 1.00 93.31 115 ASN A N 1
ATOM 869 C CA . ASN A 1 115 ? 3.097 -7.565 10.021 1.00 93.31 115 ASN A CA 1
ATOM 870 C C . ASN A 1 115 ? 2.845 -6.646 8.809 1.00 93.31 115 ASN A C 1
ATOM 872 O O . ASN A 1 115 ? 3.460 -5.589 8.669 1.00 93.31 115 ASN A O 1
ATOM 876 N N . ILE A 1 116 ? 1.969 -7.082 7.900 1.00 94.00 116 ILE A N 1
ATOM 877 C CA . ILE A 1 116 ? 1.571 -6.317 6.710 1.00 94.00 116 ILE A CA 1
ATOM 878 C C . ILE A 1 116 ? 0.050 -6.225 6.608 1.00 94.00 116 ILE A C 1
ATOM 880 O O . ILE A 1 116 ? -0.671 -7.167 6.946 1.00 94.00 116 ILE A O 1
ATOM 884 N N . ALA A 1 117 ? -0.436 -5.101 6.090 1.00 94.19 117 ALA A N 1
ATOM 885 C CA . ALA A 1 117 ? -1.816 -4.952 5.648 1.00 94.19 117 ALA A CA 1
ATOM 886 C C . ALA A 1 117 ? -1.849 -4.784 4.126 1.00 94.19 117 ALA A C 1
ATOM 888 O O . ALA A 1 117 ? -0.943 -4.206 3.538 1.00 94.19 117 ALA A O 1
ATOM 889 N N . ILE A 1 118 ? -2.877 -5.317 3.482 1.00 95.06 118 ILE A N 1
ATOM 890 C CA . ILE A 1 118 ? -3.061 -5.296 2.034 1.00 95.06 118 ILE A CA 1
ATOM 891 C C . ILE A 1 118 ? -4.449 -4.727 1.765 1.00 95.06 118 ILE A C 1
ATOM 893 O O . ILE A 1 118 ? -5.424 -5.201 2.349 1.00 95.06 118 ILE A O 1
ATOM 897 N N . ALA A 1 119 ? -4.533 -3.728 0.895 1.00 94.88 119 ALA A N 1
ATOM 898 C CA . ALA A 1 119 ? -5.783 -3.191 0.376 1.00 94.88 119 ALA A CA 1
ATOM 899 C C . ALA A 1 119 ? -5.900 -3.531 -1.113 1.00 94.88 119 ALA A C 1
ATOM 901 O O . ALA A 1 119 ? -4.978 -3.255 -1.876 1.00 94.88 119 ALA A O 1
ATOM 902 N N . SER A 1 120 ? -7.014 -4.138 -1.506 1.00 93.94 120 SER A N 1
ATOM 903 C CA . SER A 1 120 ? -7.340 -4.492 -2.890 1.00 93.94 120 SER A CA 1
ATOM 904 C C . SER A 1 120 ? -8.348 -3.492 -3.438 1.00 93.94 120 SER A C 1
ATOM 906 O O . SER A 1 120 ? -9.379 -3.263 -2.794 1.00 93.94 120 SER A O 1
ATOM 908 N N . THR A 1 121 ? -8.046 -2.891 -4.585 1.00 92.81 121 THR A N 1
ATOM 909 C CA . THR A 1 121 ? -8.931 -1.938 -5.262 1.00 92.81 121 THR A CA 1
ATOM 910 C C . THR A 1 121 ? -8.853 -2.101 -6.780 1.00 92.81 121 THR A C 1
ATOM 912 O O . THR A 1 121 ? -7.748 -2.205 -7.310 1.00 92.81 121 THR A O 1
ATOM 915 N N . PRO A 1 122 ? -9.988 -2.052 -7.497 1.00 91.38 122 PRO A N 1
ATOM 916 C CA . PRO A 1 122 ? -9.994 -1.997 -8.959 1.00 91.38 122 PRO A CA 1
ATOM 917 C C . PRO A 1 122 ? -9.702 -0.586 -9.502 1.00 91.38 122 PRO A C 1
ATOM 919 O O . PRO A 1 122 ? -9.453 -0.420 -10.689 1.00 91.38 122 PRO A O 1
ATOM 922 N N . ASP A 1 123 ? -9.772 0.449 -8.658 1.00 91.50 123 ASP A N 1
ATOM 923 C CA . ASP A 1 123 ? -9.581 1.848 -9.056 1.00 91.50 123 ASP A CA 1
ATOM 924 C C . ASP A 1 123 ? -8.148 2.327 -8.781 1.00 91.50 123 ASP A C 1
ATOM 926 O O . ASP A 1 123 ? -7.706 2.379 -7.625 1.00 91.50 123 ASP A O 1
ATOM 930 N N . GLU A 1 124 ? -7.458 2.729 -9.851 1.00 90.75 124 GLU A N 1
ATOM 931 C CA . GLU A 1 124 ? -6.111 3.309 -9.829 1.00 90.75 124 GLU A CA 1
ATOM 932 C C . GLU A 1 124 ? -6.030 4.568 -8.969 1.00 90.75 124 GLU A C 1
ATOM 934 O O . GLU A 1 124 ? -5.093 4.723 -8.185 1.00 90.75 124 GLU A O 1
ATOM 939 N N . THR A 1 125 ? -7.031 5.452 -9.035 1.00 92.75 125 THR A N 1
ATOM 940 C CA . THR A 1 125 ? -6.983 6.722 -8.296 1.00 92.75 125 THR A CA 1
ATOM 941 C C . THR A 1 125 ? -7.031 6.491 -6.786 1.00 92.75 125 THR A C 1
ATOM 943 O O . THR A 1 125 ? -6.344 7.166 -6.010 1.00 92.75 125 THR A O 1
ATOM 946 N N . THR A 1 126 ? -7.796 5.485 -6.359 1.00 93.69 126 THR A N 1
ATOM 947 C CA . THR A 1 126 ? -7.832 5.010 -4.976 1.00 93.69 126 THR A CA 1
ATOM 948 C C . THR A 1 126 ? -6.511 4.343 -4.585 1.00 93.69 126 THR A C 1
ATOM 950 O O . THR A 1 126 ? -6.004 4.610 -3.493 1.00 93.69 126 THR A O 1
ATOM 953 N N . ALA A 1 127 ? -5.906 3.542 -5.470 1.00 93.50 127 ALA A N 1
ATOM 954 C CA . ALA A 1 127 ? -4.605 2.918 -5.223 1.00 93.50 127 ALA A CA 1
ATOM 955 C C . ALA A 1 127 ? -3.491 3.959 -5.007 1.00 93.50 127 ALA A C 1
ATOM 957 O O . ALA A 1 127 ? -2.719 3.836 -4.055 1.00 93.50 127 ALA A O 1
ATOM 958 N N . THR A 1 128 ? -3.447 5.024 -5.814 1.00 94.25 128 THR A N 1
ATOM 959 C CA . THR A 1 128 ? -2.472 6.119 -5.658 1.00 94.25 128 THR A CA 1
ATOM 960 C C . THR A 1 128 ? -2.638 6.843 -4.321 1.00 94.25 128 THR A C 1
ATOM 962 O O . THR A 1 128 ? -1.652 7.120 -3.636 1.00 94.25 128 THR A O 1
ATOM 965 N N . LYS A 1 129 ? -3.879 7.114 -3.894 1.00 95.25 129 LYS A N 1
ATOM 966 C CA . LYS A 1 129 ? -4.148 7.730 -2.580 1.00 95.25 129 LYS A CA 1
ATOM 967 C C . LYS A 1 129 ? -3.696 6.840 -1.427 1.00 95.25 129 LYS A C 1
ATOM 969 O O . LYS A 1 129 ? -3.106 7.327 -0.468 1.00 95.25 129 LYS A O 1
ATOM 974 N N . LEU A 1 130 ? -3.951 5.538 -1.533 1.00 95.25 130 LEU A N 1
ATOM 975 C CA . LEU A 1 130 ? -3.513 4.542 -0.557 1.00 95.25 130 LEU A CA 1
ATOM 976 C C . LEU A 1 130 ? -1.983 4.431 -0.501 1.00 95.25 130 LEU A C 1
ATOM 978 O O . LEU A 1 130 ? -1.420 4.350 0.587 1.00 95.25 130 LEU A O 1
ATOM 982 N N . GLN A 1 131 ? -1.306 4.482 -1.649 1.00 95.81 131 GLN A N 1
ATOM 983 C CA . GLN A 1 131 ? 0.156 4.482 -1.733 1.00 95.81 131 GLN A CA 1
ATOM 984 C C . GLN A 1 131 ? 0.783 5.728 -1.089 1.00 95.81 131 GLN A C 1
ATOM 986 O O . GLN A 1 131 ? 1.856 5.638 -0.501 1.00 95.81 131 GLN A O 1
ATOM 991 N N . ALA A 1 132 ? 0.120 6.884 -1.166 1.00 95.56 132 ALA A N 1
ATOM 992 C CA . ALA A 1 132 ? 0.617 8.131 -0.585 1.00 95.56 132 ALA A CA 1
ATOM 993 C C . ALA A 1 132 ? 0.568 8.167 0.958 1.00 95.56 132 ALA A C 1
ATOM 995 O O . ALA A 1 132 ? 1.081 9.105 1.573 1.00 95.56 132 ALA A O 1
ATOM 996 N N . VAL A 1 133 ? -0.036 7.165 1.607 1.00 95.81 133 VAL A N 1
ATOM 997 C CA . VAL A 1 133 ? -0.117 7.090 3.069 1.00 95.81 133 VAL A CA 1
ATOM 998 C C . VAL A 1 133 ? 1.250 6.757 3.663 1.00 95.81 133 VAL A C 1
ATOM 1000 O O . VAL A 1 133 ? 1.747 5.638 3.552 1.00 95.81 133 VAL A O 1
ATOM 1003 N N . THR A 1 134 ? 1.820 7.722 4.379 1.00 95.44 134 THR A N 1
ATOM 1004 C CA . THR A 1 134 ? 3.085 7.571 5.119 1.00 95.44 134 THR A CA 1
ATOM 1005 C C . THR A 1 134 ? 2.884 7.371 6.617 1.00 95.44 134 THR A C 1
ATOM 1007 O O . THR A 1 134 ? 3.802 6.983 7.337 1.00 95.44 134 THR A O 1
ATOM 1010 N N . VAL A 1 135 ? 1.679 7.650 7.116 1.00 94.81 135 VAL A N 1
ATOM 1011 C CA . VAL A 1 135 ? 1.361 7.650 8.542 1.00 94.81 135 VAL A CA 1
ATOM 1012 C C . VAL A 1 135 ? -0.058 7.156 8.765 1.00 94.81 135 VAL A C 1
ATOM 1014 O O . VAL A 1 135 ? -0.983 7.590 8.083 1.00 94.81 135 VAL A O 1
ATOM 1017 N N . ILE A 1 136 ? -0.237 6.327 9.792 1.00 94.12 136 ILE A N 1
ATOM 1018 C CA . ILE A 1 136 ? -1.547 5.918 10.300 1.00 94.12 136 ILE A CA 1
ATOM 1019 C C . ILE A 1 136 ? -1.682 6.235 11.791 1.00 94.12 136 ILE A C 1
ATOM 1021 O O . ILE A 1 136 ? -0.728 6.132 12.561 1.00 94.12 136 ILE A O 1
ATOM 1025 N N . ASN A 1 137 ? -2.894 6.610 12.197 1.00 93.19 137 ASN A N 1
ATOM 1026 C CA . ASN A 1 137 ? -3.230 6.874 13.593 1.00 93.19 137 ASN A CA 1
ATOM 1027 C C . ASN A 1 137 ? -4.058 5.711 14.139 1.00 93.19 137 ASN A C 1
ATOM 1029 O O . ASN A 1 137 ? -5.141 5.426 13.622 1.00 93.19 137 ASN A O 1
ATOM 1033 N N . LEU A 1 138 ? -3.561 5.057 15.186 1.00 91.50 138 LEU A N 1
ATOM 1034 C CA . LEU A 1 138 ? -4.256 3.972 15.874 1.00 91.50 138 LEU A CA 1
ATOM 1035 C C . LEU A 1 138 ? -4.373 4.322 17.359 1.00 91.50 138 LEU A C 1
ATOM 1037 O O . LEU A 1 138 ? -3.379 4.538 18.053 1.00 91.50 138 LEU A O 1
ATOM 1041 N N . GLY A 1 139 ? -5.614 4.424 17.840 1.00 87.06 139 GLY A N 1
ATOM 1042 C CA . GLY A 1 139 ? -5.900 4.944 19.176 1.00 87.06 139 GLY A CA 1
ATOM 1043 C C . GLY A 1 139 ? -5.398 6.381 19.329 1.00 87.06 139 GLY A C 1
ATOM 1044 O O . GLY A 1 139 ? -5.813 7.266 18.585 1.00 87.06 139 GLY A O 1
ATOM 1045 N N . THR A 1 140 ? -4.505 6.604 20.292 1.00 87.06 140 THR A N 1
ATOM 1046 C CA . THR A 1 140 ? -3.873 7.907 20.564 1.00 87.06 140 THR A CA 1
ATOM 1047 C C . THR A 1 140 ? -2.464 8.033 19.984 1.00 87.06 140 THR A C 1
ATOM 1049 O O . THR A 1 140 ? -1.834 9.077 20.146 1.00 87.06 140 THR A O 1
ATOM 1052 N N . GLN A 1 141 ? -1.953 6.991 19.319 1.00 90.31 141 GLN A N 1
ATOM 1053 C CA . GLN A 1 141 ? -0.586 6.948 18.807 1.00 90.31 141 GLN A CA 1
ATOM 1054 C C . GLN A 1 141 ? -0.541 7.094 17.285 1.00 90.31 141 GLN A C 1
ATOM 1056 O O . GLN A 1 141 ? -1.443 6.673 16.553 1.00 90.31 141 GLN A O 1
ATOM 1061 N N . ARG A 1 142 ? 0.549 7.709 16.824 1.00 93.00 142 ARG A N 1
ATOM 1062 C CA . ARG A 1 142 ? 0.873 7.927 15.417 1.00 93.00 142 ARG A CA 1
ATOM 1063 C C . ARG A 1 142 ? 2.003 6.982 15.036 1.00 93.00 142 ARG A C 1
ATOM 1065 O O . ARG A 1 142 ? 3.047 6.998 15.683 1.00 93.00 142 ARG A O 1
ATOM 1072 N N . TYR A 1 143 ? 1.802 6.207 13.979 1.00 93.56 143 TYR A N 1
ATOM 1073 C CA . TYR A 1 143 ? 2.793 5.263 13.480 1.00 93.56 143 TYR A CA 1
ATOM 1074 C C . TYR A 1 143 ? 3.130 5.571 12.031 1.00 93.56 143 TYR A C 1
ATOM 1076 O O . TYR A 1 143 ? 2.247 5.819 11.208 1.00 93.56 143 TYR A O 1
ATOM 1084 N N . GLU A 1 144 ? 4.417 5.539 11.720 1.00 94.44 144 GLU A N 1
ATOM 1085 C CA . GLU A 1 144 ? 4.890 5.602 10.344 1.00 94.44 144 GLU A CA 1
ATOM 1086 C C . GLU A 1 144 ? 4.580 4.285 9.629 1.00 94.44 144 GLU A C 1
ATOM 1088 O O . GLU A 1 144 ? 4.601 3.203 10.220 1.00 94.44 144 GLU A O 1
ATOM 1093 N N . THR A 1 145 ? 4.277 4.366 8.341 1.00 94.25 145 THR A N 1
ATOM 1094 C CA . THR A 1 145 ? 4.049 3.205 7.487 1.00 94.25 145 THR A CA 1
ATOM 1095 C C . THR A 1 145 ? 4.625 3.471 6.111 1.00 94.25 145 THR A C 1
ATOM 1097 O O . THR A 1 145 ? 4.598 4.591 5.610 1.00 94.25 145 THR A O 1
ATOM 1100 N N . HIS A 1 146 ? 5.136 2.421 5.484 1.00 95.06 146 HIS A N 1
ATOM 1101 C CA . HIS A 1 146 ? 5.549 2.462 4.094 1.00 95.06 146 HIS A CA 1
ATOM 1102 C C . HIS A 1 146 ? 4.502 1.739 3.250 1.00 95.06 146 HIS A C 1
ATOM 1104 O O . HIS A 1 146 ? 4.279 0.539 3.445 1.00 95.06 146 HIS A O 1
ATOM 1110 N N . ALA A 1 147 ? 3.859 2.463 2.338 1.00 95.50 147 ALA A N 1
ATOM 1111 C CA . ALA A 1 147 ? 2.869 1.922 1.418 1.00 95.50 147 ALA A CA 1
ATOM 1112 C C . ALA A 1 147 ? 3.438 1.835 -0.004 1.00 95.50 147 ALA A C 1
ATOM 1114 O O . ALA A 1 147 ? 4.124 2.740 -0.473 1.00 95.50 147 ALA A O 1
ATOM 1115 N N . TYR A 1 148 ? 3.174 0.728 -0.694 1.00 93.94 148 TYR A N 1
ATOM 1116 C CA . TYR A 1 148 ? 3.572 0.540 -2.088 1.00 93.94 148 TYR A CA 1
ATOM 1117 C C . TYR A 1 148 ? 2.571 -0.343 -2.825 1.00 93.94 148 TYR A C 1
ATOM 1119 O O . TYR A 1 148 ? 1.946 -1.223 -2.233 1.00 93.94 148 TYR A O 1
ATOM 1127 N N . ILE A 1 149 ? 2.425 -0.113 -4.127 1.00 92.50 149 ILE A N 1
ATOM 1128 C CA . ILE A 1 149 ? 1.622 -0.968 -5.000 1.00 92.50 149 IL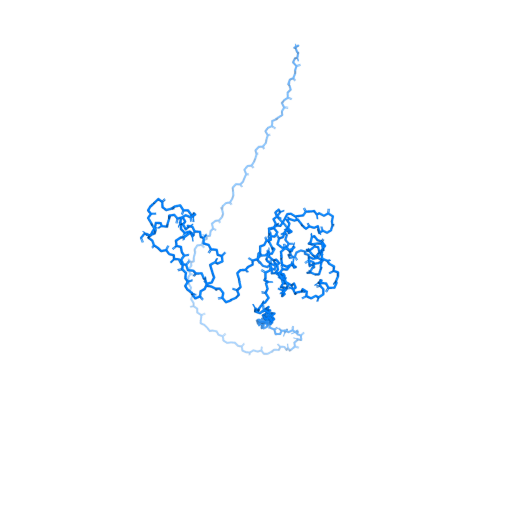E A CA 1
ATOM 1129 C C . ILE A 1 149 ? 2.447 -2.226 -5.291 1.00 92.50 149 ILE A C 1
ATOM 1131 O O . ILE A 1 149 ? 3.598 -2.140 -5.723 1.00 92.50 149 ILE A O 1
ATOM 1135 N N . ALA A 1 150 ? 1.894 -3.396 -4.982 1.00 91.00 150 ALA A N 1
ATOM 1136 C CA . ALA A 1 150 ? 2.495 -4.669 -5.340 1.00 91.00 150 ALA A CA 1
ATOM 1137 C C . ALA A 1 150 ? 2.350 -4.911 -6.843 1.00 91.00 150 ALA A C 1
ATOM 1139 O O . ALA A 1 150 ? 1.389 -4.464 -7.468 1.00 91.00 150 ALA A O 1
ATOM 1140 N N . ALA A 1 151 ? 3.307 -5.643 -7.409 1.00 86.69 151 ALA A N 1
ATOM 1141 C CA . ALA A 1 151 ? 3.234 -6.019 -8.808 1.00 86.69 151 ALA A CA 1
ATOM 1142 C C . ALA A 1 151 ? 1.955 -6.852 -9.060 1.00 86.69 151 ALA A C 1
ATOM 1144 O O . ALA A 1 151 ? 1.619 -7.693 -8.217 1.00 86.69 151 ALA A O 1
ATOM 1145 N N . PRO A 1 152 ? 1.244 -6.622 -10.178 1.00 85.00 152 PRO A N 1
ATOM 1146 C CA . PRO A 1 152 ? 0.076 -7.407 -10.567 1.00 85.00 152 PRO A CA 1
ATOM 1147 C C . PRO A 1 152 ? 0.367 -8.911 -10.609 1.00 85.00 152 PRO A C 1
ATOM 1149 O O . PRO A 1 152 ? 1.508 -9.330 -10.817 1.00 85.00 152 PRO A O 1
ATOM 1152 N N . ASP A 1 153 ? -0.661 -9.743 -10.454 1.00 82.31 153 ASP A N 1
ATOM 1153 C CA . ASP A 1 153 ? -0.474 -11.202 -10.379 1.00 82.31 153 ASP A CA 1
ATOM 1154 C C . ASP A 1 153 ? 0.044 -11.812 -11.694 1.00 82.31 153 ASP A C 1
ATOM 1156 O O . ASP A 1 153 ? 0.691 -12.855 -11.677 1.00 82.31 153 ASP A O 1
ATOM 1160 N N . ASN A 1 154 ? -0.202 -11.155 -12.830 1.00 82.06 154 ASN A N 1
ATOM 1161 C CA . ASN A 1 154 ? 0.315 -11.544 -14.146 1.00 82.06 154 ASN A CA 1
ATOM 1162 C C . ASN A 1 154 ? 1.747 -11.038 -14.416 1.00 82.06 154 ASN A C 1
ATOM 1164 O O . ASN A 1 154 ? 2.251 -11.188 -15.529 1.00 82.06 154 ASN A O 1
ATOM 1168 N N . SER A 1 155 ? 2.411 -10.439 -13.423 1.00 83.75 155 SER A N 1
ATOM 1169 C CA . SER A 1 155 ? 3.791 -9.974 -13.554 1.00 83.75 155 SER A CA 1
ATOM 1170 C C . SER A 1 155 ? 4.805 -11.094 -13.306 1.00 83.75 155 SER A C 1
ATOM 1172 O O . SER A 1 155 ? 4.587 -12.021 -12.526 1.00 83.75 155 SER A O 1
ATOM 1174 N N . CYS A 1 156 ? 5.959 -10.992 -13.964 1.00 83.19 156 CYS A N 1
ATOM 1175 C CA . CYS A 1 156 ? 7.080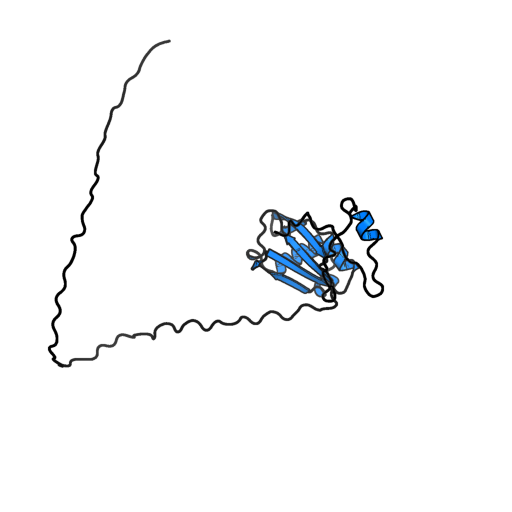 -11.907 -13.783 1.00 83.19 156 CYS A CA 1
ATOM 1176 C C . CYS A 1 156 ? 8.329 -11.137 -13.355 1.00 83.19 156 CYS A C 1
ATOM 1178 O O . CYS A 1 156 ? 8.587 -10.028 -13.821 1.00 83.19 156 CYS A O 1
ATOM 1180 N N . LYS A 1 157 ? 9.144 -11.749 -12.491 1.00 84.81 157 LYS A N 1
ATOM 1181 C CA . LYS A 1 157 ? 10.453 -11.213 -12.110 1.00 84.81 157 LYS A CA 1
ATOM 1182 C C . LYS A 1 157 ? 11.555 -11.965 -12.851 1.00 84.81 157 LYS A C 1
ATOM 1184 O O . LYS A 1 157 ? 11.679 -13.176 -12.696 1.00 84.81 157 LYS A O 1
ATOM 1189 N N . GLY A 1 158 ? 12.371 -11.234 -13.605 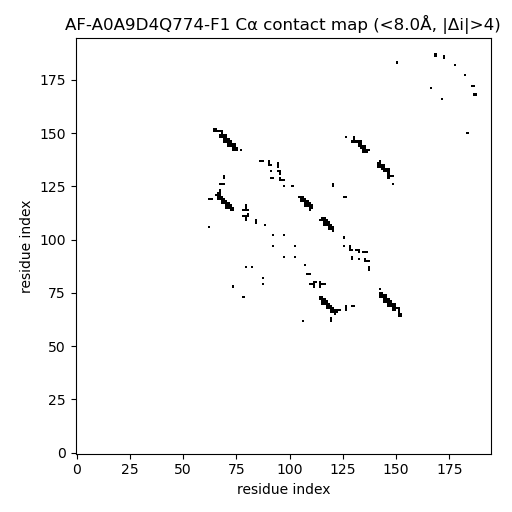1.00 83.12 158 GLY A N 1
ATOM 1190 C CA . GLY A 1 158 ? 13.558 -11.755 -14.285 1.00 83.12 158 GLY A CA 1
ATOM 1191 C C . GLY A 1 158 ? 14.863 -11.251 -13.667 1.00 83.12 158 GLY A C 1
ATOM 1192 O O . GLY A 1 158 ? 14.878 -10.261 -12.932 1.00 83.12 158 GLY A O 1
ATOM 1193 N N . VAL A 1 159 ? 15.966 -11.932 -13.980 1.00 84.19 159 VAL A N 1
ATOM 1194 C CA . VAL A 1 159 ? 17.334 -11.467 -13.708 1.00 84.19 159 VAL A CA 1
ATOM 1195 C C . VAL A 1 159 ? 18.087 -11.426 -15.031 1.00 84.19 159 VAL A C 1
ATOM 1197 O O . VAL A 1 159 ? 18.180 -12.441 -15.715 1.00 84.19 159 VAL A O 1
ATOM 1200 N N . ILE A 1 160 ? 18.635 -10.259 -15.371 1.00 81.50 160 ILE A N 1
ATOM 1201 C CA . ILE A 1 160 ? 19.522 -10.082 -16.523 1.00 81.50 160 ILE A CA 1
ATOM 1202 C C . ILE A 1 160 ? 20.961 -10.141 -16.006 1.00 81.50 160 ILE A C 1
ATOM 1204 O O . ILE A 1 160 ? 21.326 -9.405 -15.089 1.00 81.50 160 ILE A O 1
ATOM 1208 N N . MET A 1 161 ? 21.763 -11.047 -16.565 1.00 81.38 161 MET A N 1
ATOM 1209 C CA . MET A 1 161 ? 23.153 -11.279 -16.165 1.00 81.38 161 MET A CA 1
ATOM 1210 C C . MET A 1 161 ? 24.118 -10.682 -17.191 1.00 81.38 161 MET A C 1
ATOM 1212 O O . MET A 1 161 ? 23.830 -10.675 -18.383 1.00 81.38 161 MET A O 1
ATOM 1216 N N . GLY A 1 162 ? 25.286 -10.239 -16.722 1.00 76.31 162 GLY A N 1
ATOM 1217 C CA . GLY A 1 162 ? 26.364 -9.729 -17.574 1.00 76.31 162 GLY A CA 1
ATOM 1218 C C . GLY A 1 162 ? 26.177 -8.331 -18.188 1.00 76.31 162 GLY A C 1
ATOM 1219 O O . GLY A 1 162 ? 26.654 -8.152 -19.307 1.00 76.31 162 GLY A O 1
ATOM 1220 N N . PRO A 1 163 ? 25.541 -7.339 -17.523 1.00 76.00 163 PRO A N 1
ATOM 1221 C CA . PRO A 1 163 ? 25.647 -5.956 -17.991 1.00 76.00 163 PRO A CA 1
ATOM 1222 C C . PRO A 1 163 ? 27.116 -5.497 -17.956 1.00 76.00 163 PRO A C 1
ATOM 1224 O O . PRO A 1 163 ? 27.920 -6.018 -17.172 1.00 76.00 163 PRO A O 1
ATOM 1227 N N . GLU A 1 164 ? 27.485 -4.526 -18.796 1.00 77.06 164 GLU A N 1
ATOM 1228 C CA . GLU A 1 164 ? 28.840 -3.972 -18.776 1.00 77.06 164 GLU A CA 1
ATOM 1229 C C . GLU A 1 164 ? 29.169 -3.393 -17.390 1.00 77.06 164 GLU A C 1
ATOM 1231 O O . GLU A 1 164 ? 28.313 -2.857 -16.684 1.00 77.06 164 GLU A O 1
ATOM 1236 N N . LYS A 1 165 ? 30.439 -3.500 -16.972 1.00 67.88 165 LYS A N 1
ATOM 1237 C CA . LYS A 1 165 ? 30.878 -3.191 -15.594 1.00 67.88 165 LYS A CA 1
ATOM 1238 C C . LYS A 1 165 ? 30.603 -1.750 -15.134 1.00 67.88 165 LYS A C 1
ATOM 1240 O O . LYS A 1 165 ? 30.673 -1.500 -13.9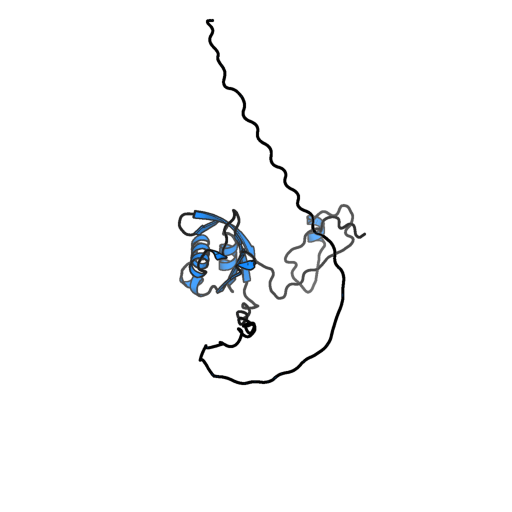36 1.00 67.88 165 LYS A O 1
ATOM 1245 N N . ASN A 1 166 ? 30.282 -0.843 -16.055 1.00 71.12 166 ASN A N 1
ATOM 1246 C CA . ASN A 1 166 ? 30.004 0.567 -15.786 1.00 71.12 166 ASN A CA 1
ATOM 1247 C C . ASN A 1 166 ? 28.596 1.001 -16.226 1.00 71.12 166 ASN A C 1
ATOM 1249 O O . ASN A 1 166 ? 28.333 2.199 -16.251 1.00 71.12 166 ASN A O 1
ATOM 1253 N N . THR A 1 167 ? 27.702 0.066 -16.569 1.00 73.25 167 THR A N 1
ATOM 1254 C CA . THR A 1 167 ? 26.323 0.405 -16.938 1.00 73.25 167 THR A CA 1
ATOM 1255 C C . THR A 1 167 ? 25.618 1.056 -15.753 1.00 73.25 167 THR A C 1
ATOM 1257 O O . THR A 1 167 ? 25.470 0.454 -14.681 1.00 73.25 167 THR A O 1
ATOM 1260 N N . SER A 1 168 ? 25.179 2.297 -15.941 1.00 74.31 168 SER A N 1
ATOM 1261 C CA . SER A 1 168 ? 24.374 2.998 -14.947 1.00 74.31 168 SER A CA 1
ATOM 1262 C C . SER A 1 168 ? 22.958 2.399 -14.864 1.00 74.31 168 SER A C 1
ATOM 1264 O O . SER A 1 168 ? 22.454 1.848 -15.845 1.00 74.31 168 SER A O 1
ATOM 1266 N N . PRO A 1 169 ? 22.261 2.507 -13.717 1.00 73.00 169 PRO A N 1
ATOM 1267 C CA . PRO A 1 169 ? 20.875 2.044 -13.601 1.00 73.00 169 PRO A CA 1
ATOM 1268 C C . PRO A 1 169 ? 19.926 2.682 -14.627 1.00 73.00 169 PRO A C 1
ATOM 1270 O O . PRO A 1 169 ? 18.986 2.031 -15.072 1.00 73.00 169 PRO A O 1
ATOM 1273 N N . THR A 1 170 ? 20.181 3.939 -14.996 1.00 74.44 170 THR A N 1
ATOM 1274 C CA . THR A 1 170 ? 19.445 4.679 -16.028 1.00 74.44 170 THR A CA 1
ATOM 1275 C C . THR A 1 170 ? 19.687 4.102 -17.417 1.00 74.44 170 THR A C 1
ATOM 1277 O O . THR A 1 170 ? 18.728 3.762 -18.095 1.00 74.44 170 THR A O 1
ATOM 1280 N N . GLU A 1 171 ? 20.947 3.867 -17.798 1.00 78.69 171 GLU A N 1
ATOM 1281 C CA . GLU A 1 171 ? 21.267 3.232 -19.084 1.00 78.69 171 GLU A CA 1
ATOM 1282 C C . GLU A 1 171 ? 20.708 1.812 -19.175 1.00 78.69 171 GLU A C 1
ATOM 1284 O O . GLU A 1 171 ? 20.305 1.381 -20.249 1.00 78.69 171 GLU A O 1
ATOM 1289 N N . LEU A 1 172 ? 20.657 1.067 -18.067 1.00 77.06 172 LEU A N 1
ATOM 1290 C CA . LEU A 1 172 ? 20.026 -0.250 -18.062 1.00 77.06 172 LEU A CA 1
ATOM 1291 C C . LEU A 1 172 ? 18.538 -0.137 -18.422 1.00 77.06 172 LEU A C 1
ATOM 1293 O O . LEU A 1 172 ? 18.072 -0.860 -19.292 1.00 77.06 172 LEU A O 1
ATOM 1297 N N . LEU A 1 173 ? 17.802 0.760 -17.761 1.00 76.06 173 LEU A N 1
ATOM 1298 C CA . LEU A 1 173 ? 16.368 0.940 -18.001 1.00 76.06 173 LEU A CA 1
ATOM 1299 C C . LEU A 1 173 ? 16.076 1.392 -19.433 1.00 76.06 173 LEU A C 1
ATOM 1301 O O . LEU A 1 173 ? 15.166 0.847 -20.049 1.00 76.06 173 LEU A O 1
ATOM 1305 N N . ASP A 1 174 ? 16.882 2.306 -19.972 1.00 79.88 174 ASP A N 1
ATOM 1306 C CA . ASP A 1 174 ? 16.721 2.808 -21.342 1.00 79.88 174 ASP A CA 1
ATOM 1307 C C . ASP A 1 174 ? 16.993 1.729 -22.407 1.00 79.88 174 ASP A C 1
ATOM 1309 O O . ASP A 1 174 ? 16.469 1.803 -23.517 1.00 79.88 174 ASP A O 1
ATOM 1313 N N . ASN A 1 175 ? 17.798 0.713 -22.075 1.00 80.94 175 ASN A N 1
ATOM 1314 C CA . ASN A 1 175 ? 18.180 -0.360 -22.996 1.00 80.94 175 ASN A CA 1
ATOM 1315 C C . ASN A 1 175 ? 17.396 -1.668 -22.800 1.00 80.94 175 ASN A C 1
ATOM 1317 O O . ASN A 1 175 ? 17.559 -2.598 -23.595 1.00 80.94 175 ASN A O 1
ATOM 1321 N N . ILE A 1 176 ? 16.550 -1.783 -21.769 1.00 82.69 176 ILE A N 1
ATOM 1322 C CA . ILE A 1 176 ? 15.653 -2.935 -21.632 1.00 82.69 176 ILE A CA 1
ATOM 1323 C C . ILE A 1 176 ? 14.409 -2.658 -22.473 1.00 82.69 176 ILE A C 1
ATOM 1325 O O . ILE A 1 176 ? 13.608 -1.780 -22.171 1.00 82.69 176 ILE A O 1
ATOM 1329 N N . TYR A 1 177 ? 14.228 -3.464 -23.512 1.00 82.75 177 TYR A N 1
ATOM 1330 C CA . TYR A 1 177 ? 13.038 -3.458 -24.347 1.00 82.75 177 TYR A CA 1
ATOM 1331 C C . TYR A 1 177 ? 12.455 -4.865 -24.418 1.00 82.75 177 TYR A C 1
ATOM 1333 O O . TYR A 1 177 ? 13.182 -5.853 -24.529 1.00 82.75 177 TYR A O 1
ATOM 1341 N N . THR A 1 178 ? 11.133 -4.951 -24.380 1.00 81.00 178 THR A N 1
ATOM 1342 C CA . THR A 1 178 ? 10.405 -6.179 -24.675 1.00 81.00 178 THR A CA 1
ATOM 1343 C C . THR A 1 178 ? 9.167 -5.828 -25.499 1.00 81.00 178 THR A C 1
ATOM 1345 O O . THR A 1 178 ? 8.491 -4.850 -25.179 1.00 81.00 178 THR A O 1
ATOM 1348 N N . PRO A 1 179 ? 8.874 -6.573 -26.576 1.00 82.62 179 PRO A N 1
ATOM 1349 C CA . PRO A 1 179 ? 7.729 -6.283 -27.435 1.00 82.62 179 PRO A CA 1
ATOM 1350 C C . PRO A 1 179 ? 6.390 -6.673 -26.793 1.00 82.62 179 PRO A C 1
ATOM 1352 O O . PRO A 1 179 ? 5.370 -6.064 -27.103 1.00 82.62 179 PRO A O 1
ATOM 1355 N N . ASP A 1 180 ? 6.398 -7.655 -25.887 1.00 85.50 180 ASP A N 1
ATOM 1356 C CA . ASP A 1 180 ? 5.181 -8.341 -25.433 1.00 85.50 180 ASP A CA 1
ATOM 1357 C C . ASP A 1 180 ? 4.785 -8.017 -23.982 1.00 85.50 180 ASP A C 1
ATOM 1359 O O . ASP A 1 180 ? 3.828 -8.589 -23.459 1.00 85.50 180 ASP A O 1
ATOM 1363 N N . ALA A 1 181 ? 5.525 -7.143 -23.291 1.00 81.50 181 ALA A N 1
ATOM 1364 C CA . ALA A 1 181 ? 5.280 -6.850 -21.879 1.00 81.50 181 ALA A CA 1
ATOM 1365 C C . ALA A 1 181 ? 5.633 -5.410 -21.483 1.00 81.50 181 ALA A C 1
ATOM 1367 O O . ALA A 1 181 ? 6.470 -4.750 -22.092 1.00 81.50 181 ALA A O 1
ATOM 1368 N N . GLU A 1 182 ? 5.016 -4.936 -20.405 1.00 82.94 182 GLU A N 1
ATOM 1369 C CA . GLU A 1 182 ? 5.377 -3.669 -19.777 1.00 82.94 182 GLU A CA 1
ATOM 1370 C C . GLU A 1 182 ? 6.441 -3.890 -18.692 1.00 82.94 182 GLU A C 1
ATOM 1372 O O . GLU A 1 182 ? 6.350 -4.809 -17.870 1.00 82.94 182 GLU A O 1
ATOM 1377 N N . ILE A 1 183 ? 7.465 -3.036 -18.671 1.00 82.38 183 ILE A N 1
ATOM 1378 C CA . ILE A 1 183 ? 8.528 -3.084 -17.665 1.00 82.38 183 ILE A CA 1
ATOM 1379 C C . ILE A 1 183 ? 8.091 -2.256 -16.456 1.00 82.38 183 ILE A C 1
ATOM 1381 O O . ILE A 1 183 ? 8.216 -1.036 -16.446 1.00 82.38 183 ILE A O 1
ATOM 1385 N N . LEU A 1 184 ? 7.612 -2.928 -15.408 1.00 80.81 184 LEU A 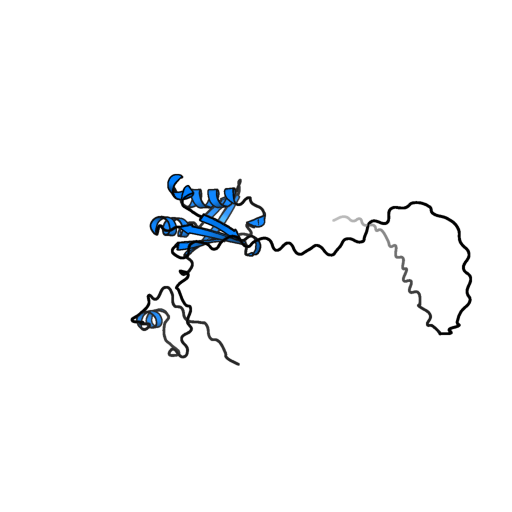N 1
ATOM 1386 C CA . LEU A 1 184 ? 7.119 -2.258 -14.196 1.00 80.81 184 LEU A CA 1
ATOM 1387 C C . LEU A 1 184 ? 8.242 -1.684 -13.318 1.00 80.81 184 LEU A C 1
ATOM 1389 O O . LEU A 1 184 ? 8.110 -0.615 -12.727 1.00 80.81 184 LEU A O 1
ATOM 1393 N N . HIS A 1 185 ? 9.341 -2.427 -13.168 1.00 79.69 185 HIS A N 1
ATOM 1394 C CA . HIS A 1 185 ? 10.488 -2.014 -12.363 1.00 79.69 185 HIS A CA 1
ATOM 1395 C C . HIS A 1 185 ? 11.737 -2.795 -12.769 1.00 79.69 185 HIS A C 1
ATOM 1397 O O . HIS A 1 185 ? 11.701 -4.024 -12.855 1.00 79.69 185 HIS A O 1
ATOM 1403 N N . ALA A 1 186 ? 12.865 -2.103 -12.918 1.00 80.69 186 ALA A N 1
ATOM 1404 C CA . ALA A 1 186 ? 14.171 -2.735 -13.038 1.00 80.69 186 ALA A CA 1
ATOM 1405 C C . ALA A 1 186 ? 15.182 -2.045 -12.118 1.00 80.69 186 ALA A C 1
ATOM 1407 O O . ALA A 1 186 ? 15.120 -0.839 -11.878 1.00 80.69 186 ALA A O 1
ATOM 1408 N N . ARG A 1 187 ? 16.119 -2.833 -11.588 1.00 80.25 187 ARG A N 1
ATOM 1409 C CA . ARG A 1 187 ? 17.238 -2.333 -10.789 1.00 80.25 187 ARG A CA 1
ATOM 1410 C C . ARG A 1 187 ? 18.451 -3.235 -10.961 1.00 80.25 187 ARG A C 1
ATOM 1412 O O . ARG A 1 187 ? 18.300 -4.451 -11.087 1.00 80.25 187 ARG A O 1
ATOM 1419 N N . MET A 1 188 ? 19.643 -2.656 -10.859 1.00 79.81 188 MET A N 1
ATOM 1420 C CA . MET A 1 188 ? 20.882 -3.427 -10.764 1.00 79.81 188 MET A CA 1
ATOM 1421 C C . MET A 1 188 ? 20.849 -4.302 -9.503 1.00 79.81 188 MET A C 1
ATOM 1423 O O . MET A 1 188 ? 20.580 -3.815 -8.399 1.00 79.81 188 MET A O 1
ATOM 1427 N N . MET A 1 189 ? 21.116 -5.603 -9.648 1.00 75.19 189 MET A N 1
ATOM 1428 C CA . MET A 1 189 ? 21.481 -6.418 -8.491 1.00 75.19 189 MET A CA 1
ATOM 1429 C C . MET A 1 189 ? 22.911 -6.062 -8.088 1.00 75.19 189 MET A C 1
ATOM 1431 O O . MET A 1 189 ? 23.782 -5.933 -8.944 1.00 75.19 189 MET A O 1
ATOM 1435 N N . GLY A 1 190 ? 23.152 -5.894 -6.785 1.00 68.69 190 GLY A N 1
ATOM 1436 C CA . GLY A 1 190 ? 24.511 -5.727 -6.268 1.00 68.69 190 GLY A CA 1
ATOM 1437 C C . GLY A 1 190 ? 25.408 -6.895 -6.684 1.00 68.69 190 GLY A C 1
ATOM 1438 O O . GLY A 1 190 ? 24.911 -7.972 -7.026 1.00 68.69 190 GLY A O 1
ATOM 1439 N N . SER A 1 191 ? 26.727 -6.687 -6.653 1.00 64.94 191 SER A N 1
ATOM 1440 C CA . SER A 1 191 ? 27.712 -7.692 -7.060 1.00 64.94 191 SER A CA 1
ATOM 1441 C C . SER A 1 191 ? 27.468 -9.010 -6.328 1.00 64.94 191 SER A C 1
ATOM 1443 O O . SER A 1 191 ? 27.744 -9.138 -5.134 1.00 64.94 191 SER A O 1
ATOM 1445 N N . THR A 1 192 ? 26.920 -9.986 -7.042 1.00 59.03 192 THR A N 1
ATOM 1446 C CA . THR A 1 192 ? 26.742 -11.336 -6.526 1.00 59.03 192 THR A CA 1
ATOM 1447 C C . THR A 1 192 ? 28.000 -12.096 -6.907 1.00 59.03 192 THR A C 1
ATOM 1449 O O . THR A 1 192 ? 28.180 -12.471 -8.063 1.00 59.03 192 THR A O 1
ATOM 1452 N N . THR A 1 193 ? 28.922 -12.260 -5.959 1.00 51.06 193 THR A N 1
ATOM 1453 C CA . THR A 1 193 ? 30.074 -13.144 -6.146 1.00 51.06 193 THR A CA 1
ATOM 1454 C C . THR A 1 193 ? 29.536 -14.572 -6.184 1.00 51.06 193 THR A C 1
ATOM 1456 O O . THR A 1 193 ? 29.301 -15.176 -5.140 1.00 51.06 193 THR A O 1
ATOM 1459 N N . LEU A 1 194 ? 29.258 -15.086 -7.384 1.00 54.00 194 LEU A N 1
ATOM 1460 C CA . LEU A 1 194 ? 29.038 -16.515 -7.593 1.00 54.00 194 LEU A CA 1
ATOM 1461 C C . LEU A 1 194 ? 30.337 -17.219 -7.183 1.00 54.00 194 LEU A C 1
ATOM 1463 O O . LEU A 1 194 ? 31.388 -16.963 -7.771 1.00 54.00 194 LEU A O 1
ATOM 1467 N N . ARG A 1 195 ? 30.265 -17.991 -6.098 1.00 39.22 195 ARG A N 1
ATOM 1468 C CA . ARG A 1 195 ? 31.358 -18.832 -5.608 1.00 39.22 195 ARG A CA 1
ATOM 1469 C C . ARG A 1 195 ? 31.381 -20.154 -6.353 1.00 39.22 195 ARG A C 1
ATOM 1471 O O . ARG A 1 195 ? 30.275 -20.658 -6.647 1.00 39.22 195 ARG A O 1
#

Solvent-accessible surface area (backbone atoms only — not comparable to full-atom values): 13485 Å² total; per-residue (Å²): 141,82,89,86,85,84,91,88,80,89,86,89,84,89,82,89,85,85,83,84,84,85,80,88,86,90,87,88,84,83,87,84,88,82,92,80,91,84,83,95,76,93,71,90,76,73,77,76,82,70,78,75,75,81,75,74,72,78,74,77,77,82,75,72,65,87,31,50,39,33,38,36,37,57,35,94,80,64,59,56,69,82,48,60,67,70,58,54,52,47,23,50,39,58,53,33,68,56,54,72,76,60,55,74,67,45,49,75,46,75,43,49,92,78,40,33,37,38,39,35,32,80,47,66,73,59,49,54,36,50,34,68,27,50,51,35,56,58,94,94,45,79,37,44,29,51,35,39,73,51,81,55,78,91,61,83,90,85,85,88,79,85,73,64,97,79,67,46,67,65,59,48,59,76,69,64,80,60,97,89,61,82,87,88,80,86,76,79,76,74,91,74,80,83,125

Mean predicted aligned error: 17.34 Å

Organism: Rhipicephalus sanguineus (NCBI:txid34632)

Sequence (195 aa):
MTSTVPANDSASMDASDSNEYPADPDDGSWFTATRRRKPKTTTNSAPAPEPAKNQVTPRPPPLPVDDLKVVFRPQGGLRLSDWAQHLVARAISIAAGLPGETVNKLLFRINAEHNIAIASTPDETTATKLQAVTVINLGTQRYETHAYIAAPDNSCKGVIMGPEKNTSPTELLDNIYTPDAEILHARMMGSTTLR

Secondary structure (DSSP, 8-state):
-------------------PPPPP--------------------------------PPPPPPPPSSSEEEEEEE-TT--GGGS-HHHHHHHHHHHTT--HHHHTT-EEEEETTTTEEEEEES-HHHHHHHHT--EEEETTEEEEEEEEEPPPTT----------TT--HHHHHHH---SSS------PPP-----

pLDDT: mean 73.21, std 22.03, range [30.55, 95.81]

Radius of gyration: 34.38 Å; Cα contacts (8 Å, |Δi|>4): 169; chains: 1; bounding box: 59×86×89 Å

Nearest PDB structures (foldseek):
  3vai-assembly1_A  TM=5.412E-01  e=5.263E-02  Homo sapiens
  7s3c-assembly1_A  TM=4.829E-01  e=6.753E-02  Homo sapiens
  6xlv-assembly1_A  TM=5.222E-01  e=3.412E-01  Homo sapiens
  4zck-assembly1_A  TM=5.025E-01  e=1.953E+00  Escherichia coli K-12
  5a9x-assembly1_A  TM=4.277E-01  e=1.953E+00  Escherichia coli

Foldseek 3Di:
DDDDDDDDDDDDDDDDDDDDDDDDDDDDDDDDDDDDDDDDDDDDPDPDPDDPDPPPPPDPDDDDQLWWKKKKAWDDPDQPVVDDQVQVLVQLCVLLVHDPVQSVQWDWDADRVRRMIIITHNDPVSSVSSQPRQWTDGDPDIIGIHMDTDDRPPDDDDDDPDDPPPQDQVNVVVPDDDPPDDDPDDDDDPDDPPD